Protein AF-A0A9Y1FPP6-F1 (afdb_monomer)

pLDDT: mean 95.79, std 4.13, range [59.78, 98.88]

Solvent-accessible surface area (backbone atoms only — not comparable to full-atom values): 14187 Å² total; per-residue (Å²): 132,61,72,39,60,67,56,43,50,54,52,48,64,71,66,73,58,90,48,69,40,60,49,52,50,52,53,48,27,72,73,66,75,47,53,72,64,61,53,49,54,51,46,49,49,52,52,53,45,37,50,49,25,46,56,46,26,76,70,54,88,60,63,54,91,51,69,92,66,46,71,58,42,76,62,78,71,66,80,88,59,92,58,55,74,69,57,49,49,32,41,35,46,8,24,26,27,24,44,25,45,54,43,71,44,75,71,51,60,32,76,29,70,70,10,32,15,15,36,52,24,44,50,53,49,46,34,63,74,68,68,52,53,70,68,53,50,48,38,21,48,50,44,17,49,52,48,48,52,30,46,53,70,73,26,64,51,40,31,59,64,26,9,31,25,25,15,30,20,43,14,13,16,18,35,7,25,12,51,21,45,67,72,68,42,51,75,67,33,23,44,25,4,28,27,43,20,39,65,78,32,53,78,35,59,16,32,21,34,67,65,38,62,49,45,58,34,25,64,45,16,35,54,18,33,54,40,12,55,50,19,21,53,36,15,72,71,67,52,68,53,93,61,56,45,62,58,47,50,51,47,44,37,52,46,14,67,66,52,54,68,37,37,26,40,65,28,63,57,48,70,12,51,33,75,68,26,46,51,53,31,24,72,68,71,78,102

Foldseek 3Di:
DAQALVSLVVVVVVVPDQASLVVLLVVCCVVVVDDSVVLLVVLVVQLVQLVVLLVCLVPPFADALQPVLGCPLVVLPDPPDPDDPLLSQLLSSLLSSLSCLLSVHRFDCLVHSLLRSQQSSLLVSLCVVVVHDVVLSSSLLSQLVVLLVNLVSQAALACLQQNCLSPLLSSLLSNLLSSLSSVVHDSQLNQQLSLQSSVVCALHFAAAQLLGSRPPSSVSSSVSNVSSVVSSVCSVVVNGDPDGSRVSSNSSRVSRNPDDSCRRSPLRNDPNNDPVSVVSNCSSVVD

Mean predicted aligned error: 3.25 Å

Radius of gyration: 18.69 Å; Cα contacts (8 Å, |Δi|>4): 499; chains: 1; bounding box: 48×41×54 Å

InterPro domains:
  IPR004642 Serine dehydratase, alpha subunit [TIGR00718] (13-286)
  IPR005130 Serine dehydratase-like, alpha subunit [PF03313] (21-272)
  IPR036148 MmgE/PrpD superfamily [SSF103378] (112-245)
  IPR051318 Iron-sulphur-dependent L-serine dehydratase [PTHR30182] (18-285)

Nearest PDB structures (foldseek):
  4rqo-assembly1_A  TM=9.009E-01  e=1.323E-11  Legionella pneumophila subsp. pneumophila str. Thunder Bay
  4rqo-assembly1_B  TM=9.020E-01  e=3.728E-11  Legionella pneumophila subsp. pneumophila str. Thunder Bay
  5j5k-assembly1_A  TM=2.012E-01  e=3.808E+00  Aspergillus fumigatus Af293

Sequence (287 aa):
MFESFIHFYDEFTKSKIDDVAEFIILEEIHTTEKTKKEILDRVDTIYNTMKKSLENALSEKTILPIEEAIGQSDKLTSEPFFLDKNMKEAVYWTMSIAEYNSGMGVIVACPTAGSSGVFPAVLFKAEEKLKKSKEDSLKALIVGGIVGAIIGNKATLSGSEGGCQAEVGVASAMSAAAITYLAGGSLNQIFEAISLCLINLMGLVCDPVAGLVISPCIKRNTIGVMNAFLASELALSGVSSIIPVDEVVAAMNNVGKKLAYELKETGLGGIANTPTAREIRKRIFEE

Structure (mmCIF, N/CA/C/O backbone):
data_AF-A0A9Y1FPP6-F1
#
_entry.id   AF-A0A9Y1FPP6-F1
#
loop_
_atom_site.group_PDB
_atom_site.id
_atom_site.type_symbol
_atom_site.label_atom_id
_atom_site.label_alt_id
_atom_site.label_comp_id
_atom_site.label_asym_id
_atom_site.label_entity_id
_atom_site.label_seq_id
_atom_site.pdbx_PDB_ins_code
_atom_site.Cartn_x
_atom_site.Cartn_y
_atom_site.Cartn_z
_atom_site.occupancy
_atom_site.B_iso_or_equiv
_atom_site.auth_seq_id
_atom_site.auth_comp_id
_atom_site.auth_asym_id
_atom_site.auth_atom_id
_atom_site.pdbx_PDB_model_num
ATOM 1 N N . MET A 1 1 ? -4.850 -15.205 15.552 1.00 77.50 1 MET A N 1
ATOM 2 C CA . MET A 1 1 ? -4.755 -14.478 14.263 1.00 77.50 1 MET A CA 1
ATOM 3 C C . MET A 1 1 ? -6.033 -14.717 13.473 1.00 77.50 1 MET A C 1
ATOM 5 O O . MET A 1 1 ? -6.473 -15.858 13.408 1.00 77.50 1 MET A O 1
ATOM 9 N N . PHE A 1 2 ? -6.636 -13.664 12.919 1.00 92.62 2 PHE A N 1
ATOM 10 C CA . PHE A 1 2 ? -7.914 -13.755 12.209 1.00 92.62 2 PHE A CA 1
ATOM 11 C C . PHE A 1 2 ? -7.783 -14.463 10.861 1.00 92.62 2 PHE A C 1
ATOM 13 O O . PHE A 1 2 ? -6.844 -14.225 10.099 1.00 92.62 2 PHE A O 1
ATOM 20 N N . GLU A 1 3 ? -8.751 -15.325 10.566 1.00 91.88 3 GLU A N 1
ATOM 21 C CA . GLU A 1 3 ? -8.768 -16.103 9.325 1.00 91.88 3 GLU A CA 1
ATOM 22 C C . GLU A 1 3 ? -9.374 -15.327 8.152 1.00 91.88 3 GLU A C 1
ATOM 24 O O . GLU A 1 3 ? -9.004 -15.571 7.012 1.00 91.88 3 GLU A O 1
ATOM 29 N N . SER A 1 4 ? -10.314 -14.421 8.403 1.00 96.75 4 SER A N 1
ATOM 30 C CA . SER A 1 4 ? -11.078 -13.692 7.385 1.00 96.75 4 SER A CA 1
ATOM 31 C C . SER A 1 4 ? -11.550 -12.349 7.935 1.00 96.75 4 SER A C 1
ATOM 33 O O . SER A 1 4 ? -11.512 -12.119 9.147 1.00 96.75 4 SER A O 1
ATOM 35 N N . PHE A 1 5 ? -12.022 -11.466 7.059 1.00 97.94 5 PHE A N 1
ATOM 36 C CA . PHE A 1 5 ? -12.595 -10.188 7.476 1.00 97.94 5 PHE A CA 1
ATOM 37 C C . PHE A 1 5 ? -13.935 -10.369 8.193 1.00 97.94 5 PHE A C 1
ATOM 39 O O . PHE A 1 5 ? -14.196 -9.665 9.163 1.00 97.94 5 PHE A O 1
ATOM 46 N N . ILE A 1 6 ? -14.750 -11.351 7.794 1.00 96.94 6 ILE A N 1
ATOM 47 C CA . ILE A 1 6 ? -15.974 -11.701 8.522 1.00 96.94 6 ILE A CA 1
ATOM 48 C C . ILE A 1 6 ? -15.671 -12.236 9.930 1.00 96.94 6 ILE A C 1
ATOM 50 O O . ILE A 1 6 ? -16.322 -11.833 10.887 1.00 96.94 6 ILE A O 1
ATOM 54 N N . HIS A 1 7 ? -14.621 -13.054 10.092 1.00 96.56 7 HIS A N 1
ATOM 55 C CA . HIS A 1 7 ? -14.178 -13.505 11.415 1.00 96.56 7 HIS A CA 1
ATOM 56 C C . HIS A 1 7 ? -13.710 -12.310 12.263 1.00 96.56 7 HIS A C 1
ATOM 58 O O . HIS A 1 7 ? -14.106 -12.188 13.419 1.00 96.56 7 HIS A O 1
ATOM 64 N N . PHE A 1 8 ? -12.941 -11.382 11.680 1.00 97.81 8 PHE A N 1
ATOM 65 C CA . PHE A 1 8 ? -12.560 -10.138 12.357 1.00 97.81 8 PHE A CA 1
ATOM 66 C C . PHE A 1 8 ? -13.785 -9.320 12.801 1.00 97.81 8 PHE A C 1
ATOM 68 O O . PHE A 1 8 ? -13.834 -8.853 13.935 1.00 97.81 8 PHE A O 1
ATOM 75 N N . TYR A 1 9 ? -14.779 -9.159 11.924 1.00 97.56 9 TYR A N 1
ATOM 76 C CA . TYR A 1 9 ? -15.999 -8.399 12.199 1.00 97.56 9 TYR A CA 1
ATOM 77 C C . TYR A 1 9 ? -16.805 -8.976 13.361 1.00 97.56 9 TYR A C 1
ATOM 79 O O . TYR A 1 9 ? -17.242 -8.232 14.244 1.00 97.56 9 TYR A O 1
ATOM 87 N N . ASP A 1 10 ? -16.990 -10.295 13.366 1.00 96.81 10 ASP A N 1
ATOM 88 C CA . ASP A 1 10 ? -17.759 -10.985 14.395 1.00 96.81 10 ASP A CA 1
ATOM 89 C C . ASP A 1 10 ? -17.096 -10.840 15.769 1.00 96.81 10 ASP A C 1
ATOM 91 O O . ASP A 1 10 ? -17.774 -10.526 16.749 1.00 96.81 10 ASP A O 1
ATOM 95 N N . GLU A 1 11 ? -15.775 -11.018 15.851 1.00 97.00 11 GLU A N 1
ATOM 96 C CA . GLU A 1 11 ? -15.035 -10.872 17.110 1.00 97.00 11 GLU A CA 1
ATOM 97 C C . GLU A 1 11 ? -14.973 -9.415 17.578 1.00 97.00 11 GLU A C 1
ATOM 99 O O . GLU A 1 11 ? -15.238 -9.138 18.751 1.00 97.00 11 GLU A O 1
ATOM 104 N N . PHE A 1 12 ? -14.748 -8.463 16.665 1.00 97.31 12 PHE A N 1
ATOM 105 C CA . PHE A 1 12 ? -14.807 -7.034 16.983 1.00 97.31 12 PHE A CA 1
ATOM 106 C C . PHE A 1 12 ? -16.172 -6.659 17.575 1.00 97.31 12 PHE A C 1
ATOM 108 O O . PHE A 1 12 ? -16.248 -6.059 18.648 1.00 97.31 12 PHE A O 1
ATOM 115 N N . THR A 1 13 ? -17.263 -7.096 16.940 1.00 95.56 13 THR A N 1
ATOM 116 C CA . THR A 1 13 ? -18.633 -6.798 17.384 1.00 95.56 13 THR A CA 1
ATOM 117 C C . THR A 1 13 ? -18.949 -7.431 18.743 1.00 95.56 13 THR A C 1
ATOM 119 O O . THR A 1 13 ? -19.603 -6.810 19.584 1.00 95.56 13 THR A O 1
ATOM 122 N N . LYS A 1 14 ? -18.462 -8.651 19.006 1.00 96.38 14 LYS A N 1
ATOM 123 C CA . LYS A 1 14 ? -18.621 -9.320 20.311 1.00 96.38 14 LYS A CA 1
ATOM 124 C C . LYS A 1 14 ? -17.825 -8.642 21.425 1.00 96.38 14 LYS A C 1
ATOM 126 O O . LYS A 1 14 ? -18.286 -8.644 22.568 1.00 96.38 14 LYS A O 1
ATOM 131 N N . SER A 1 15 ? -16.663 -8.069 21.106 1.00 95.38 15 SER A N 1
ATOM 132 C CA . SER A 1 15 ? -15.757 -7.452 22.083 1.00 95.38 15 SER A CA 1
ATOM 133 C C . SER A 1 15 ? -16.338 -6.209 22.770 1.00 95.38 15 SER A C 1
ATOM 135 O O . SER A 1 15 ? -15.960 -5.904 23.901 1.00 95.38 15 SER A O 1
ATOM 137 N N . LYS A 1 16 ? -17.282 -5.514 22.111 1.00 92.69 16 LYS A N 1
ATOM 138 C CA . LYS A 1 16 ? -17.849 -4.219 22.541 1.00 92.69 16 LYS A CA 1
ATOM 139 C C . LYS A 1 16 ? -16.805 -3.105 22.706 1.00 92.69 16 LYS A C 1
ATOM 141 O O . LYS A 1 16 ? -17.022 -2.173 23.478 1.00 92.69 16 LYS A O 1
ATOM 146 N N . ILE A 1 17 ? -15.673 -3.212 22.015 1.00 95.38 17 ILE A N 1
ATOM 147 C CA . ILE A 1 17 ? -14.674 -2.148 21.915 1.00 95.38 17 ILE A CA 1
ATOM 148 C C . ILE A 1 17 ? -15.059 -1.241 20.748 1.00 95.38 17 ILE A C 1
ATOM 150 O O . ILE A 1 17 ? -15.331 -1.726 19.654 1.00 95.38 17 ILE A O 1
ATOM 154 N N . ASP A 1 18 ? -15.058 0.072 20.972 1.00 94.25 18 ASP A N 1
ATOM 155 C CA . ASP A 1 18 ? -15.472 1.039 19.946 1.00 94.25 18 ASP A CA 1
ATOM 156 C C . ASP A 1 18 ? -14.359 1.345 18.924 1.00 94.25 18 ASP A C 1
ATOM 158 O O . ASP A 1 18 ? -14.633 1.656 17.765 1.00 94.25 18 ASP A O 1
ATOM 162 N N . ASP A 1 19 ? -13.093 1.263 19.342 1.00 97.50 19 ASP A N 1
ATOM 163 C CA . ASP A 1 19 ? -11.920 1.612 18.531 1.00 97.50 19 ASP A CA 1
ATOM 164 C C . ASP A 1 19 ? -11.285 0.352 17.916 1.00 97.50 19 ASP A C 1
ATOM 166 O O . ASP A 1 19 ? -10.824 -0.554 18.615 1.00 97.50 19 ASP A O 1
ATOM 170 N N . VAL A 1 20 ? -11.252 0.302 16.580 1.00 98.00 20 VAL A N 1
ATOM 171 C CA . VAL A 1 20 ? -10.727 -0.840 15.814 1.00 98.00 20 VAL A CA 1
ATOM 172 C C . VAL A 1 20 ? -9.250 -1.106 16.126 1.00 98.00 20 VAL A C 1
ATOM 174 O O . VAL A 1 20 ? -8.851 -2.265 16.228 1.00 98.00 20 VAL A O 1
ATOM 177 N N . ALA A 1 21 ? -8.429 -0.067 16.304 1.00 98.19 21 ALA A N 1
ATOM 178 C CA . ALA A 1 21 ? -7.010 -0.235 16.604 1.00 98.19 21 ALA A CA 1
ATOM 179 C C . ALA A 1 21 ? -6.790 -0.767 18.026 1.00 98.19 21 ALA A C 1
ATOM 181 O O . ALA A 1 21 ? -5.941 -1.632 18.224 1.00 98.19 21 ALA A O 1
ATOM 182 N N . GLU A 1 22 ? -7.568 -0.305 19.006 1.00 97.94 22 GLU A N 1
ATOM 183 C CA . GLU A 1 22 ? -7.524 -0.820 20.379 1.00 97.94 22 GLU A CA 1
ATOM 184 C C . GLU A 1 22 ? -7.934 -2.294 20.454 1.00 97.94 22 GLU A C 1
ATOM 186 O O . GLU A 1 22 ? -7.283 -3.069 21.156 1.00 97.94 22 GLU A O 1
ATOM 191 N N . PHE A 1 23 ? -8.940 -2.711 19.679 1.00 98.06 23 PHE A N 1
ATOM 192 C CA . PHE A 1 23 ? -9.281 -4.129 19.549 1.00 98.06 23 PHE A CA 1
ATOM 193 C C . PHE A 1 23 ? -8.114 -4.947 18.980 1.00 98.06 23 PHE A C 1
ATOM 195 O O . PHE A 1 23 ? -7.727 -5.951 19.573 1.00 98.06 23 PHE A O 1
ATOM 202 N N . ILE A 1 24 ? -7.487 -4.491 17.889 1.00 98.00 24 ILE A N 1
ATOM 203 C CA . ILE A 1 24 ? -6.331 -5.188 17.297 1.00 98.00 24 ILE A CA 1
ATOM 204 C C . ILE A 1 24 ? -5.168 -5.281 18.295 1.00 98.00 24 ILE A C 1
ATOM 206 O O . ILE A 1 24 ? -4.517 -6.319 18.384 1.00 98.00 24 ILE A O 1
ATOM 210 N N . ILE A 1 25 ? -4.904 -4.216 19.058 1.00 97.69 25 ILE A N 1
ATOM 211 C CA . ILE A 1 25 ? -3.858 -4.208 20.090 1.00 97.69 25 ILE A CA 1
ATOM 212 C C . ILE A 1 25 ? -4.147 -5.262 21.160 1.00 97.69 25 ILE A C 1
ATOM 214 O O . ILE A 1 25 ? -3.235 -5.988 21.547 1.00 97.69 25 ILE A O 1
ATOM 218 N N . LEU A 1 26 ? -5.389 -5.360 21.639 1.00 96.88 26 LEU A N 1
ATOM 219 C CA . LEU A 1 26 ? -5.769 -6.364 22.634 1.00 96.88 26 LEU A CA 1
ATOM 220 C C . LEU A 1 26 ? -5.571 -7.789 22.104 1.00 96.88 26 LEU A C 1
ATOM 222 O O . LEU A 1 26 ? -5.006 -8.633 22.796 1.00 96.88 26 LEU A O 1
ATOM 226 N N . GLU A 1 27 ? -5.935 -8.037 20.854 1.00 95.94 27 GLU A N 1
ATOM 227 C CA . GLU A 1 27 ? -5.756 -9.337 20.202 1.00 95.94 27 GLU A CA 1
ATOM 228 C C . GLU A 1 27 ? -4.280 -9.698 19.984 1.00 95.94 27 GLU A C 1
ATOM 230 O O . GLU A 1 27 ? -3.874 -10.848 20.182 1.00 95.94 27 GLU A O 1
ATOM 235 N N . GLU A 1 28 ? -3.444 -8.715 19.640 1.00 95.62 28 GLU A N 1
ATOM 236 C CA . GLU A 1 28 ? -1.992 -8.889 19.544 1.00 95.62 28 GLU A CA 1
ATOM 237 C C . GLU A 1 28 ? -1.380 -9.187 20.925 1.00 95.62 28 GLU A C 1
ATOM 239 O O . GLU A 1 28 ? -0.513 -10.059 21.025 1.00 95.62 28 GLU A O 1
ATOM 244 N N . ILE A 1 29 ? -1.854 -8.546 22.005 1.00 96.62 29 ILE A N 1
ATOM 245 C CA . ILE A 1 29 ? -1.444 -8.862 23.389 1.00 96.62 29 ILE A CA 1
ATOM 246 C C . ILE A 1 29 ? -1.784 -10.318 23.721 1.00 96.62 29 ILE A C 1
ATOM 248 O O . ILE A 1 29 ? -0.921 -11.057 24.192 1.00 96.62 29 ILE A O 1
ATOM 252 N N . HIS A 1 30 ? -3.016 -10.752 23.442 1.00 93.81 30 HIS A N 1
ATOM 253 C CA . HIS A 1 30 ? -3.454 -12.124 23.708 1.00 93.81 30 HIS A CA 1
ATOM 254 C C . HIS A 1 30 ? -2.686 -13.164 22.885 1.00 93.81 30 HIS A C 1
ATOM 256 O O . HIS A 1 30 ? -2.377 -14.239 23.391 1.00 93.81 30 HIS A O 1
ATOM 262 N N . THR A 1 31 ? -2.361 -12.849 21.630 1.00 92.56 31 THR A N 1
ATOM 263 C CA . THR A 1 31 ? -1.688 -13.785 20.719 1.00 92.56 31 THR A CA 1
ATOM 264 C C . THR A 1 31 ? -0.183 -13.876 20.975 1.00 92.56 31 THR A C 1
ATOM 266 O O . THR A 1 31 ? 0.406 -14.938 20.790 1.00 92.56 31 THR A O 1
ATOM 269 N N . THR A 1 32 ? 0.462 -12.767 21.349 1.00 93.75 32 THR A N 1
ATOM 270 C CA . THR A 1 32 ? 1.931 -12.685 21.440 1.00 93.75 32 THR A CA 1
ATOM 271 C C . THR A 1 32 ? 2.475 -12.653 22.863 1.00 93.75 32 THR A C 1
ATOM 273 O O . THR A 1 32 ? 3.692 -12.703 23.029 1.00 93.75 32 THR A O 1
ATOM 276 N N . GLU A 1 33 ? 1.602 -12.531 23.868 1.00 94.44 33 GLU A N 1
ATOM 277 C CA . GLU A 1 33 ? 1.948 -12.341 25.286 1.00 94.44 33 GLU A CA 1
ATOM 278 C C . GLU A 1 33 ? 2.812 -11.090 25.559 1.00 94.44 33 GLU A C 1
ATOM 280 O O . GLU A 1 33 ? 3.392 -10.940 26.636 1.00 94.44 33 GLU A O 1
ATOM 285 N N . LYS A 1 34 ? 2.891 -10.159 24.598 1.00 96.56 34 LYS A N 1
ATOM 286 C CA . LYS A 1 34 ? 3.593 -8.878 24.743 1.00 96.56 34 LYS A CA 1
ATOM 287 C C . LYS A 1 34 ? 2.710 -7.833 25.400 1.00 96.56 34 LYS A C 1
ATOM 289 O O . LYS A 1 34 ? 1.489 -7.840 25.270 1.00 96.56 34 LYS A O 1
ATOM 294 N N . THR A 1 35 ? 3.335 -6.865 26.056 1.00 97.69 35 THR A N 1
ATOM 295 C CA . THR A 1 35 ? 2.632 -5.704 26.603 1.00 97.69 35 THR A CA 1
ATOM 296 C C . THR A 1 35 ? 2.208 -4.730 25.498 1.00 97.69 35 THR A C 1
ATOM 298 O O . THR A 1 35 ? 2.860 -4.614 24.457 1.00 97.69 35 THR A O 1
ATOM 301 N N . LYS A 1 36 ? 1.159 -3.930 25.760 1.00 96.81 36 LYS A N 1
ATOM 302 C CA . LYS A 1 36 ? 0.739 -2.827 24.869 1.00 96.81 36 LYS A CA 1
ATOM 303 C C . LYS A 1 36 ? 1.910 -1.911 24.503 1.00 96.81 36 LYS A C 1
ATOM 305 O O . LYS A 1 36 ? 2.027 -1.489 23.357 1.00 96.81 36 LYS A O 1
ATOM 310 N N . LYS A 1 37 ? 2.786 -1.624 25.470 1.00 97.12 37 LYS A N 1
ATOM 311 C CA . LYS A 1 37 ? 3.963 -0.779 25.264 1.00 97.12 37 LYS A CA 1
ATOM 312 C C . LYS A 1 37 ? 4.927 -1.392 24.249 1.00 97.12 37 LYS A C 1
ATOM 314 O O . LYS A 1 37 ? 5.306 -0.710 23.313 1.00 97.12 37 LYS A O 1
ATOM 319 N N . GLU A 1 38 ? 5.273 -2.670 24.386 1.00 97.81 38 GLU A N 1
ATOM 320 C CA . GLU A 1 38 ? 6.191 -3.340 23.452 1.00 97.81 38 GLU A CA 1
ATOM 321 C C . GLU A 1 38 ? 5.635 -3.405 22.023 1.00 97.81 38 GLU A C 1
ATOM 323 O O . GLU A 1 38 ? 6.386 -3.275 21.054 1.00 97.81 38 GLU A O 1
ATOM 328 N N . ILE A 1 39 ? 4.318 -3.585 21.880 1.00 97.56 39 ILE A N 1
ATOM 329 C CA . ILE A 1 39 ? 3.641 -3.541 20.578 1.00 97.56 39 ILE A CA 1
ATOM 330 C C . ILE A 1 39 ? 3.751 -2.136 19.979 1.00 97.56 39 ILE A C 1
ATOM 332 O O . ILE A 1 39 ? 4.188 -1.993 18.837 1.00 97.56 39 ILE A O 1
ATOM 336 N N . LEU A 1 40 ? 3.415 -1.097 20.748 1.00 97.94 40 LEU A N 1
ATOM 337 C CA . LEU A 1 40 ? 3.494 0.288 20.283 1.00 97.94 40 LEU A CA 1
ATOM 338 C C . LEU A 1 40 ? 4.932 0.723 19.982 1.00 97.94 40 LEU A C 1
ATOM 340 O O . LEU A 1 40 ? 5.142 1.365 18.962 1.00 97.94 40 LEU A O 1
ATOM 344 N N . ASP A 1 41 ? 5.922 0.318 20.779 1.00 98.19 41 ASP A N 1
ATOM 345 C CA . ASP A 1 41 ? 7.344 0.610 20.541 1.00 98.19 41 ASP A CA 1
ATOM 346 C C . ASP A 1 41 ? 7.828 -0.022 19.216 1.00 98.19 41 ASP A C 1
ATOM 348 O O . ASP A 1 41 ? 8.593 0.580 18.451 1.00 98.19 41 ASP A O 1
ATOM 352 N N . ARG A 1 42 ? 7.339 -1.227 18.882 1.00 97.81 42 ARG A N 1
ATOM 353 C CA . ARG A 1 42 ? 7.612 -1.870 17.586 1.00 97.81 42 ARG A CA 1
ATOM 354 C C . ARG A 1 42 ? 6.968 -1.105 16.428 1.00 97.81 42 ARG A C 1
ATOM 356 O O . ARG A 1 42 ? 7.619 -0.904 15.403 1.00 97.81 42 ARG A O 1
ATOM 363 N N . VAL A 1 43 ? 5.709 -0.689 16.569 1.00 98.06 43 VAL A N 1
ATOM 364 C CA . VAL A 1 43 ? 5.007 0.097 15.539 1.00 98.06 43 VAL A CA 1
ATOM 365 C C . VAL A 1 43 ? 5.647 1.481 15.383 1.00 98.06 43 VAL A C 1
ATOM 367 O O . VAL A 1 43 ? 5.806 1.954 14.261 1.00 98.06 43 VAL A O 1
ATOM 370 N N . ASP A 1 44 ? 6.106 2.092 16.476 1.00 98.56 44 ASP A N 1
ATOM 371 C CA . ASP A 1 44 ? 6.849 3.354 16.472 1.00 98.56 44 ASP A CA 1
ATOM 372 C C . ASP A 1 44 ? 8.167 3.223 15.705 1.00 98.56 44 ASP A C 1
ATOM 374 O O . ASP A 1 44 ? 8.500 4.074 14.880 1.00 98.56 44 ASP A O 1
ATOM 378 N N . THR A 1 45 ? 8.880 2.110 15.899 1.00 98.56 45 THR A N 1
ATOM 379 C CA . THR A 1 45 ? 10.083 1.793 15.122 1.00 98.56 45 THR A CA 1
ATOM 380 C C . THR A 1 45 ? 9.765 1.732 13.628 1.00 98.56 45 THR A C 1
ATOM 382 O O . THR A 1 45 ? 10.448 2.382 12.840 1.00 98.56 45 THR A O 1
ATOM 385 N N . ILE A 1 46 ? 8.695 1.028 13.237 1.00 98.50 46 ILE A N 1
ATOM 386 C CA . ILE A 1 46 ? 8.243 0.942 11.838 1.00 98.50 46 ILE A CA 1
ATOM 387 C C . ILE A 1 46 ? 7.916 2.330 11.274 1.00 98.50 46 ILE A C 1
ATOM 389 O O . ILE A 1 46 ? 8.406 2.681 10.200 1.00 98.50 46 ILE A O 1
ATOM 393 N N . TYR A 1 47 ? 7.137 3.132 12.005 1.00 98.69 47 TYR A N 1
ATOM 394 C CA . TYR A 1 47 ? 6.783 4.499 11.622 1.00 98.69 47 TYR A CA 1
ATOM 395 C C . TYR A 1 47 ? 8.035 5.355 11.396 1.00 98.69 47 TYR A C 1
ATOM 397 O O . TYR A 1 47 ? 8.170 6.011 10.364 1.00 98.69 47 TYR A O 1
ATOM 405 N N . ASN A 1 48 ? 8.981 5.333 12.340 1.00 98.56 48 ASN A N 1
ATOM 406 C CA . ASN A 1 48 ? 10.200 6.135 12.251 1.00 98.56 48 ASN A CA 1
ATOM 407 C C . ASN A 1 48 ? 11.099 5.659 11.104 1.00 98.56 48 ASN A C 1
ATOM 409 O O . ASN A 1 48 ? 11.704 6.488 10.429 1.00 98.56 48 ASN A O 1
ATOM 413 N N . THR A 1 49 ? 11.179 4.348 10.850 1.00 98.62 49 THR A N 1
ATOM 414 C CA . THR A 1 49 ? 11.904 3.820 9.688 1.00 98.62 49 THR A CA 1
ATOM 415 C C . THR A 1 49 ? 11.255 4.286 8.391 1.00 98.62 49 THR A C 1
ATOM 417 O O . THR A 1 49 ? 11.963 4.823 7.551 1.00 98.62 49 THR A O 1
ATOM 420 N N . MET A 1 50 ? 9.928 4.185 8.249 1.00 98.56 50 MET A N 1
ATOM 421 C CA . MET A 1 50 ? 9.200 4.709 7.085 1.00 98.56 50 MET A CA 1
ATOM 422 C C . MET A 1 50 ? 9.456 6.205 6.863 1.00 98.56 50 MET A C 1
ATOM 424 O O . MET A 1 50 ? 9.694 6.635 5.734 1.00 98.56 50 MET A O 1
ATOM 428 N N . LYS A 1 51 ? 9.433 6.998 7.940 1.00 98.44 51 LYS A N 1
ATOM 429 C CA . LYS A 1 51 ? 9.676 8.442 7.881 1.00 98.44 51 LYS A CA 1
ATOM 430 C C . LYS A 1 51 ? 11.106 8.754 7.451 1.00 98.44 51 LYS A C 1
ATOM 432 O O . LYS A 1 51 ? 11.308 9.553 6.543 1.00 98.44 51 LYS A O 1
ATOM 437 N N . LYS A 1 52 ? 12.083 8.046 8.020 1.00 98.44 52 LYS A N 1
ATOM 438 C CA . LYS A 1 52 ? 13.491 8.160 7.631 1.00 98.44 52 LYS A CA 1
ATOM 439 C C . LYS A 1 52 ? 13.725 7.738 6.179 1.00 98.44 52 LYS A C 1
ATOM 441 O O . LYS A 1 52 ? 14.489 8.392 5.482 1.00 98.44 52 LYS A O 1
ATOM 446 N N . SER A 1 53 ? 13.060 6.685 5.698 1.00 98.00 53 SER A N 1
ATOM 447 C CA . SER A 1 53 ? 13.127 6.282 4.288 1.00 98.00 53 SER A CA 1
ATOM 448 C C . SER A 1 53 ? 12.633 7.393 3.362 1.00 98.00 53 SER A C 1
ATOM 450 O O . SER A 1 53 ? 13.263 7.633 2.340 1.00 98.00 53 SER A O 1
ATOM 452 N N . LEU A 1 54 ? 11.551 8.095 3.721 1.00 98.19 54 LEU A N 1
ATOM 453 C CA . LEU A 1 54 ? 11.074 9.258 2.968 1.00 98.19 54 LEU A CA 1
ATOM 454 C C . LEU A 1 54 ? 12.082 10.417 3.013 1.00 98.19 54 LEU A C 1
ATOM 456 O O . LEU A 1 54 ? 12.420 10.964 1.971 1.00 98.19 54 LEU A O 1
ATOM 460 N N . GLU A 1 55 ? 12.597 10.774 4.189 1.00 98.12 55 GLU A N 1
ATOM 461 C CA . GLU A 1 55 ? 13.594 11.848 4.342 1.00 98.12 55 GLU A CA 1
ATOM 462 C C . GLU A 1 55 ? 14.866 11.578 3.521 1.00 98.12 55 GLU A C 1
ATOM 464 O O . GLU A 1 55 ? 15.351 12.455 2.799 1.00 98.12 55 GLU A O 1
ATOM 469 N N . ASN A 1 56 ? 15.373 10.346 3.574 1.00 97.69 56 ASN A N 1
ATOM 470 C CA . ASN A 1 56 ? 16.517 9.909 2.781 1.00 97.69 56 ASN A CA 1
ATOM 471 C C . ASN A 1 56 ? 16.190 9.924 1.284 1.00 97.69 56 ASN A C 1
ATOM 473 O O . ASN A 1 56 ? 16.955 10.471 0.498 1.00 97.69 56 ASN A O 1
ATOM 477 N N . ALA A 1 57 ? 15.028 9.405 0.882 1.00 96.75 57 ALA A N 1
ATOM 478 C CA . ALA A 1 57 ? 14.597 9.400 -0.513 1.00 96.75 57 ALA A CA 1
ATOM 479 C C . ALA A 1 57 ? 14.480 10.807 -1.127 1.00 96.75 57 ALA A C 1
ATOM 481 O O . ALA A 1 57 ? 14.644 10.964 -2.333 1.00 96.75 57 ALA A O 1
ATOM 482 N N . LEU A 1 58 ? 14.192 11.824 -0.310 1.00 95.69 58 LEU A N 1
ATOM 483 C CA . LEU A 1 58 ? 14.089 13.220 -0.739 1.00 95.69 58 LEU A CA 1
ATOM 484 C C . LEU A 1 58 ? 15.429 13.973 -0.745 1.00 95.69 58 LEU A C 1
ATOM 486 O O . LEU A 1 58 ? 15.505 15.062 -1.311 1.00 95.69 58 LEU A O 1
ATOM 490 N N . SER A 1 59 ? 16.465 13.445 -0.089 1.00 93.88 59 SER A N 1
ATOM 491 C CA . SER A 1 59 ? 17.751 14.136 0.098 1.00 93.88 59 SER A CA 1
ATOM 492 C C . SER A 1 59 ? 18.933 13.438 -0.573 1.00 93.88 59 SER A C 1
ATOM 494 O O . SER A 1 59 ? 19.904 14.097 -0.953 1.00 93.88 59 SER A O 1
ATOM 496 N N . GLU A 1 60 ? 18.867 12.120 -0.744 1.00 90.75 60 GLU A N 1
ATOM 497 C CA . GLU A 1 60 ? 19.931 11.306 -1.313 1.00 90.75 60 GLU A CA 1
ATOM 498 C C . GLU A 1 60 ? 19.752 11.122 -2.823 1.00 90.75 60 GLU A C 1
ATOM 500 O O . GLU A 1 60 ? 18.654 10.914 -3.342 1.00 90.75 60 GLU A O 1
ATOM 505 N N . LYS A 1 61 ? 20.868 11.138 -3.557 1.00 85.69 61 LYS A N 1
ATOM 506 C CA . LYS A 1 61 ? 20.861 10.821 -4.984 1.00 85.69 61 LYS A CA 1
ATOM 507 C C . LYS A 1 61 ? 20.869 9.307 -5.176 1.00 85.69 61 LYS A C 1
ATOM 509 O O . LYS A 1 61 ? 21.844 8.640 -4.839 1.00 85.69 61 LYS A O 1
ATOM 514 N N . THR A 1 62 ? 19.818 8.788 -5.798 1.00 90.06 62 THR A N 1
ATOM 515 C CA . THR A 1 62 ? 19.702 7.364 -6.133 1.00 90.06 62 THR A CA 1
ATOM 516 C C . THR A 1 62 ? 20.496 7.033 -7.402 1.00 90.06 62 THR A C 1
ATOM 518 O O . THR A 1 62 ? 20.418 7.751 -8.402 1.00 90.06 62 THR A O 1
ATOM 521 N N . ILE A 1 63 ? 21.242 5.926 -7.378 1.00 90.00 63 ILE A N 1
ATOM 522 C CA . ILE A 1 63 ? 21.897 5.336 -8.554 1.00 90.00 63 ILE A CA 1
ATOM 523 C C . ILE A 1 63 ? 21.117 4.081 -8.942 1.00 90.00 63 ILE A C 1
ATOM 525 O O . ILE A 1 63 ? 20.854 3.239 -8.088 1.00 90.00 63 ILE A O 1
ATOM 529 N N . LEU A 1 64 ? 20.760 3.954 -10.221 1.00 92.69 64 LEU A N 1
ATOM 530 C CA . LEU A 1 64 ? 20.015 2.811 -10.748 1.00 92.69 64 LEU A CA 1
ATOM 531 C C . LEU A 1 64 ? 20.747 2.193 -11.945 1.00 92.69 64 LEU A C 1
ATOM 533 O O . LEU A 1 64 ? 21.357 2.929 -12.718 1.00 92.69 64 LEU A O 1
ATOM 537 N N . PRO A 1 65 ? 20.629 0.871 -12.157 1.00 92.19 65 PRO A N 1
ATOM 538 C CA . PRO A 1 65 ? 21.192 0.193 -13.329 1.00 92.19 65 PRO A CA 1
ATOM 539 C C . PRO A 1 65 ? 20.470 0.539 -14.645 1.00 92.19 65 PRO A C 1
ATOM 541 O O . PRO A 1 65 ? 20.998 0.282 -15.720 1.00 92.19 65 PRO A O 1
ATOM 544 N N . ILE A 1 66 ? 19.263 1.116 -14.579 1.00 92.62 66 ILE A N 1
ATOM 545 C CA . ILE A 1 66 ? 18.530 1.648 -15.737 1.00 92.62 66 ILE A CA 1
ATOM 546 C C . ILE A 1 66 ? 18.618 3.174 -15.672 1.00 92.62 66 ILE A C 1
ATOM 548 O O . ILE A 1 66 ? 17.878 3.799 -14.910 1.00 92.62 66 ILE A O 1
ATOM 552 N N . GLU A 1 67 ? 19.512 3.776 -16.460 1.00 89.62 67 GLU A N 1
ATOM 553 C CA . GLU A 1 67 ? 19.751 5.228 -16.457 1.00 89.62 67 GLU A CA 1
ATOM 554 C C . GLU A 1 67 ? 18.473 6.029 -16.740 1.00 89.62 67 GLU A C 1
ATOM 556 O O . GLU A 1 67 ? 18.209 7.048 -16.102 1.00 89.62 67 GLU A O 1
ATOM 561 N N . GLU A 1 68 ? 17.617 5.527 -17.637 1.00 91.56 68 GLU A N 1
ATOM 562 C CA . GLU A 1 68 ? 16.352 6.164 -18.003 1.00 91.56 68 GLU A CA 1
ATOM 563 C C . GLU A 1 68 ? 15.357 6.232 -16.833 1.00 91.56 68 GLU A C 1
ATOM 565 O O . GLU A 1 68 ? 14.388 6.993 -16.893 1.00 91.56 68 GLU A O 1
ATOM 570 N N . ALA A 1 69 ? 15.573 5.448 -15.773 1.00 91.44 69 ALA A N 1
ATOM 571 C CA . ALA A 1 69 ? 14.742 5.420 -14.578 1.00 91.44 69 ALA A CA 1
ATOM 572 C C . ALA A 1 69 ? 15.252 6.320 -13.442 1.00 91.44 69 ALA A C 1
ATOM 574 O O . ALA A 1 69 ? 14.549 6.455 -12.446 1.00 91.44 69 ALA A O 1
ATOM 575 N N . ILE A 1 70 ? 16.421 6.952 -13.574 1.00 90.69 70 ILE A N 1
ATOM 576 C CA . ILE A 1 70 ? 16.959 7.865 -12.555 1.00 90.69 70 ILE A CA 1
ATOM 577 C C . ILE A 1 70 ? 16.176 9.190 -12.579 1.00 90.69 70 ILE A C 1
ATOM 579 O O . ILE A 1 70 ? 15.826 9.691 -13.656 1.00 90.69 70 ILE A O 1
ATOM 583 N N . GLY A 1 71 ? 15.888 9.747 -11.396 1.00 90.12 71 GLY A N 1
ATOM 584 C CA . GLY A 1 71 ? 15.296 11.081 -11.219 1.00 90.12 71 GLY A CA 1
ATOM 585 C C . GLY A 1 71 ? 13.957 11.267 -11.935 1.00 90.12 71 GLY A C 1
ATOM 586 O O . GLY A 1 71 ? 13.708 12.317 -12.524 1.00 90.12 71 GLY A O 1
ATOM 587 N N . GLN A 1 72 ? 13.111 10.231 -11.990 1.00 92.62 72 GLN A N 1
ATOM 588 C CA . GLN A 1 72 ? 11.780 10.369 -12.588 1.00 92.62 72 GLN A CA 1
ATOM 589 C C . GLN A 1 72 ? 10.833 11.109 -11.646 1.00 92.62 72 GLN A C 1
ATOM 591 O O . GLN A 1 72 ? 9.955 11.820 -12.131 1.00 92.62 72 GLN A O 1
ATOM 596 N N . SER A 1 73 ? 11.018 10.966 -10.332 1.00 92.44 73 SER A N 1
ATOM 597 C CA . SER A 1 73 ? 10.300 11.732 -9.306 1.00 92.44 73 SER A CA 1
ATOM 598 C C . SER A 1 73 ? 10.459 13.249 -9.514 1.00 92.44 73 SER A C 1
ATOM 600 O O . SER A 1 73 ? 9.460 13.970 -9.554 1.00 92.44 73 SER A O 1
ATOM 602 N N . ASP A 1 74 ? 11.678 13.717 -9.802 1.00 91.19 74 ASP A N 1
ATOM 603 C CA . ASP A 1 74 ? 12.010 15.131 -10.065 1.00 91.19 74 ASP A CA 1
ATOM 604 C C . ASP A 1 74 ? 11.328 15.721 -11.312 1.00 91.19 74 ASP A C 1
ATOM 606 O O . ASP A 1 74 ? 11.240 16.940 -11.477 1.00 91.19 74 ASP A O 1
ATOM 610 N N . LYS A 1 75 ? 10.821 14.873 -12.217 1.00 90.62 75 LYS A N 1
ATOM 611 C CA . LYS A 1 75 ? 10.126 15.315 -13.437 1.00 90.62 75 LYS A CA 1
ATOM 612 C C . LYS A 1 75 ? 8.673 15.721 -13.192 1.00 90.62 75 LYS A C 1
ATOM 614 O O . LYS A 1 75 ? 8.027 16.207 -14.120 1.00 90.62 75 LYS A O 1
ATOM 619 N N . LEU A 1 76 ? 8.141 15.566 -11.977 1.00 88.12 76 LEU A N 1
ATOM 620 C CA . LEU A 1 76 ? 6.774 15.960 -11.602 1.00 88.12 76 LEU A CA 1
ATOM 621 C C . LEU A 1 76 ? 6.609 17.488 -11.448 1.00 88.12 76 LEU A C 1
ATOM 623 O O . LEU A 1 76 ? 6.064 17.991 -10.465 1.00 88.12 76 LEU A O 1
ATOM 627 N N . THR A 1 77 ? 7.060 18.247 -12.446 1.00 82.38 77 THR A N 1
ATOM 628 C CA . THR A 1 77 ? 7.090 19.719 -12.464 1.00 82.38 77 THR A CA 1
ATOM 629 C C . THR A 1 77 ? 6.158 20.336 -13.509 1.00 82.38 77 THR A C 1
ATOM 631 O O . THR A 1 77 ? 6.035 21.556 -13.562 1.00 82.38 77 THR A O 1
ATOM 634 N N . SER A 1 78 ? 5.477 19.521 -14.322 1.00 79.44 78 SER A N 1
ATOM 635 C CA . SER A 1 78 ? 4.596 19.991 -15.399 1.00 79.44 78 SER A CA 1
ATOM 636 C C . SER A 1 78 ? 3.414 20.823 -14.891 1.00 79.44 78 SER A C 1
ATOM 638 O O . SER A 1 78 ? 2.771 20.443 -13.910 1.00 79.44 78 SER A O 1
ATOM 640 N N . GLU A 1 79 ? 3.069 21.876 -15.637 1.00 81.81 79 GLU A N 1
ATOM 641 C CA . GLU A 1 79 ? 1.869 22.695 -15.440 1.00 81.81 79 GLU A CA 1
ATOM 642 C C . GLU A 1 79 ? 1.044 22.769 -16.752 1.00 81.81 79 GLU A C 1
ATOM 644 O O . GLU A 1 79 ? 1.642 22.924 -17.822 1.00 81.81 79 GLU A O 1
ATOM 649 N N . PRO A 1 80 ? -0.304 22.667 -16.705 1.00 83.00 80 PRO A N 1
ATOM 650 C CA . PRO A 1 80 ? -1.107 22.453 -15.503 1.00 83.00 80 PRO A CA 1
ATOM 651 C C . PRO A 1 80 ? -0.993 21.010 -14.998 1.00 83.00 80 PRO A C 1
ATOM 653 O O . PRO A 1 80 ? -0.990 20.058 -15.780 1.00 83.00 80 PRO A O 1
ATOM 656 N N . PHE A 1 81 ? -0.924 20.841 -13.680 1.00 83.75 81 PHE A N 1
ATOM 657 C CA . PHE A 1 81 ? -1.044 19.520 -13.070 1.00 83.75 81 PHE A CA 1
ATOM 658 C C . PHE A 1 81 ? -2.524 19.156 -12.886 1.00 83.75 81 PHE A C 1
ATOM 660 O O . PHE A 1 81 ? -3.291 19.933 -12.323 1.00 83.75 81 PHE A O 1
ATOM 667 N N . PHE A 1 82 ? -2.940 17.979 -13.365 1.00 89.56 82 PHE A N 1
ATOM 668 C CA . PHE A 1 82 ? -4.344 17.547 -13.281 1.00 89.56 82 PHE A CA 1
ATOM 669 C C . PHE A 1 82 ? -4.782 17.133 -11.869 1.00 89.56 82 PHE A C 1
ATOM 671 O O . PHE A 1 82 ? -5.978 17.121 -11.589 1.00 89.56 82 PHE A O 1
ATOM 678 N N . LEU A 1 83 ? -3.841 16.774 -10.989 1.00 90.69 83 LEU A N 1
ATOM 679 C CA . LEU A 1 83 ? -4.142 16.459 -9.591 1.00 90.69 83 LEU A CA 1
ATOM 680 C C . LEU A 1 83 ? -4.004 17.711 -8.720 1.00 90.69 83 LEU A C 1
ATOM 682 O O . LEU A 1 83 ? -3.258 18.634 -9.050 1.00 90.69 83 LEU A O 1
ATOM 686 N N . ASP A 1 84 ? -4.668 17.719 -7.566 1.00 90.69 84 ASP A N 1
ATOM 687 C CA . ASP A 1 84 ? -4.428 18.766 -6.576 1.00 90.69 84 ASP A CA 1
ATOM 688 C C . ASP A 1 84 ? -3.001 18.695 -5.994 1.00 90.69 84 ASP A C 1
ATOM 690 O O . ASP A 1 84 ? -2.262 17.717 -6.165 1.00 90.69 84 ASP A O 1
ATOM 694 N N . LYS A 1 85 ? -2.611 19.750 -5.269 1.00 90.44 85 LYS A N 1
ATOM 695 C CA . LYS A 1 85 ? -1.281 19.870 -4.661 1.00 90.44 85 LYS A CA 1
ATOM 696 C C . LYS A 1 85 ? -0.937 18.710 -3.713 1.00 90.44 85 LYS A C 1
ATOM 698 O O . LYS A 1 85 ? 0.202 18.254 -3.722 1.00 90.44 85 LYS A O 1
ATOM 703 N N . ASN A 1 86 ? -1.886 18.234 -2.907 1.00 92.06 86 ASN A N 1
ATOM 704 C CA . ASN A 1 86 ? -1.641 17.164 -1.935 1.00 92.06 86 ASN A CA 1
ATOM 705 C C . ASN A 1 86 ? -1.389 15.831 -2.640 1.00 92.06 86 ASN A C 1
ATOM 707 O O . ASN A 1 86 ? -0.488 15.087 -2.259 1.00 92.06 86 ASN A O 1
ATOM 711 N N . MET A 1 87 ? -2.172 15.536 -3.679 1.00 95.00 87 MET A N 1
ATOM 712 C CA . MET A 1 87 ? -2.019 14.314 -4.467 1.00 95.00 87 MET A CA 1
ATOM 713 C C . MET A 1 87 ? -0.744 14.350 -5.311 1.00 95.00 87 MET A C 1
ATOM 715 O O . MET A 1 87 ? -0.038 13.347 -5.381 1.00 95.00 87 MET A O 1
ATOM 719 N N . LYS A 1 88 ? -0.383 15.514 -5.873 1.00 94.44 88 LYS A N 1
ATOM 720 C CA . LYS A 1 88 ? 0.924 15.726 -6.523 1.00 94.44 88 LYS A CA 1
ATOM 721 C C . LYS A 1 88 ? 2.075 15.369 -5.587 1.00 94.44 88 LYS A C 1
ATOM 723 O O . LYS A 1 88 ? 2.984 14.645 -5.977 1.00 94.44 88 LYS A O 1
ATOM 728 N N . GLU A 1 89 ? 2.014 15.846 -4.349 1.00 95.25 89 GLU A N 1
ATOM 729 C CA . GLU A 1 89 ? 3.052 15.604 -3.351 1.00 95.25 89 GLU A CA 1
ATOM 730 C C . GLU A 1 89 ? 3.099 14.140 -2.888 1.00 95.25 89 GLU A C 1
ATOM 732 O O . GLU A 1 89 ? 4.183 13.579 -2.779 1.00 95.25 89 GLU A O 1
ATOM 737 N N . ALA A 1 90 ? 1.951 13.476 -2.712 1.00 97.56 90 ALA A N 1
ATOM 738 C CA . ALA A 1 90 ? 1.915 12.040 -2.415 1.00 97.56 90 ALA A CA 1
ATOM 739 C C . ALA A 1 90 ? 2.528 11.192 -3.545 1.00 97.56 90 ALA A C 1
ATOM 741 O O . ALA A 1 90 ? 3.269 10.243 -3.284 1.00 97.56 90 ALA A O 1
ATOM 742 N N . VAL A 1 91 ? 2.243 11.549 -4.804 1.00 97.12 91 VAL A N 1
ATOM 743 C CA . VAL A 1 91 ? 2.829 10.903 -5.988 1.00 97.12 91 VAL A CA 1
ATOM 744 C C . VAL A 1 91 ? 4.337 11.156 -6.064 1.00 97.12 91 VAL A C 1
ATOM 746 O O . VAL A 1 91 ? 5.092 10.241 -6.385 1.00 97.12 91 VAL A O 1
ATOM 749 N N . TYR A 1 92 ? 4.792 12.360 -5.723 1.00 96.62 92 TYR A N 1
ATOM 750 C CA . TYR A 1 92 ? 6.218 12.655 -5.621 1.00 96.62 92 TYR A CA 1
ATOM 751 C C . TYR A 1 92 ? 6.892 11.788 -4.550 1.00 96.62 92 TYR A C 1
ATOM 753 O O . TYR A 1 92 ? 7.818 11.046 -4.866 1.00 96.62 92 TYR A O 1
ATOM 761 N N . TRP A 1 93 ? 6.360 11.768 -3.326 1.00 97.88 93 TRP A N 1
ATOM 762 C CA . TRP A 1 93 ? 6.911 10.981 -2.219 1.00 97.88 93 TRP A CA 1
ATOM 763 C C . TRP A 1 93 ? 6.991 9.487 -2.519 1.00 97.88 93 TRP A C 1
ATOM 765 O O . TRP A 1 93 ? 8.017 8.861 -2.263 1.00 97.88 93 TRP A O 1
ATOM 775 N N . THR A 1 94 ? 5.936 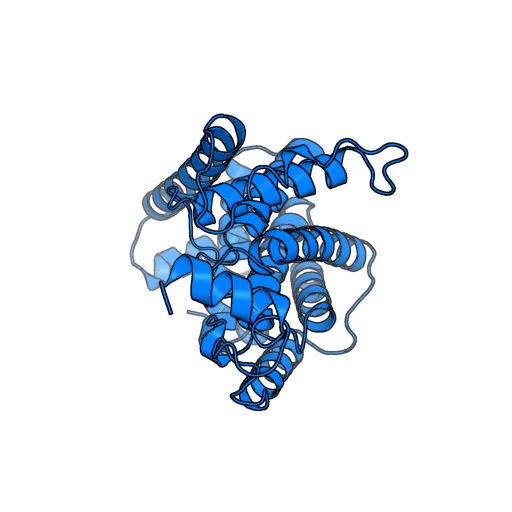8.899 -3.086 1.00 98.38 94 THR A N 1
ATOM 776 C CA . THR A 1 94 ? 5.939 7.464 -3.393 1.00 98.38 94 THR A CA 1
ATOM 777 C C . THR A 1 94 ? 6.924 7.110 -4.507 1.00 98.38 94 THR A C 1
ATOM 779 O O . THR A 1 94 ? 7.583 6.074 -4.422 1.00 98.38 94 THR A O 1
ATOM 782 N N . MET A 1 95 ? 7.097 7.982 -5.511 1.00 97.25 95 MET A N 1
ATOM 783 C CA . MET A 1 95 ? 8.126 7.792 -6.537 1.00 97.25 95 MET A CA 1
ATOM 784 C C . MET A 1 95 ? 9.526 7.892 -5.943 1.00 97.25 95 MET A C 1
ATOM 786 O O . MET A 1 95 ? 10.341 7.020 -6.226 1.00 97.25 95 MET A O 1
ATOM 790 N N . SER A 1 96 ? 9.787 8.891 -5.096 1.00 97.31 96 SER A N 1
ATOM 791 C CA . SER A 1 96 ? 11.083 9.048 -4.433 1.00 97.31 96 SER A CA 1
ATOM 792 C C . SER A 1 96 ? 11.413 7.831 -3.565 1.00 97.31 96 SER A C 1
ATOM 794 O O . SER A 1 96 ? 12.503 7.280 -3.681 1.00 97.31 96 SER A O 1
ATOM 796 N N . ILE A 1 97 ? 10.470 7.340 -2.749 1.00 97.88 97 ILE A N 1
ATOM 797 C CA . ILE A 1 97 ? 10.688 6.138 -1.924 1.00 97.88 97 ILE A CA 1
ATOM 798 C C . ILE A 1 97 ? 10.923 4.900 -2.802 1.00 97.88 97 ILE A C 1
ATOM 800 O O . ILE A 1 97 ? 11.805 4.096 -2.504 1.00 97.88 97 ILE A O 1
ATOM 804 N N . ALA A 1 98 ? 10.165 4.729 -3.889 1.00 97.25 98 ALA A N 1
ATOM 805 C CA . ALA A 1 98 ? 10.333 3.581 -4.779 1.00 97.25 98 ALA A CA 1
ATOM 806 C C . ALA A 1 98 ? 11.661 3.627 -5.562 1.00 97.25 98 ALA A C 1
ATOM 808 O O . ALA A 1 98 ? 12.278 2.583 -5.786 1.00 97.25 98 ALA A O 1
ATOM 809 N N . GLU A 1 99 ? 12.125 4.819 -5.950 1.00 96.38 99 GLU A N 1
ATOM 810 C CA . GLU A 1 99 ? 13.469 5.036 -6.498 1.00 96.38 99 GLU A CA 1
ATOM 811 C C . GLU A 1 99 ? 14.534 4.693 -5.450 1.00 96.38 99 GLU A C 1
ATOM 813 O O . GLU A 1 99 ? 15.410 3.878 -5.732 1.00 96.38 99 GLU A O 1
ATOM 818 N N . TYR A 1 100 ? 14.406 5.205 -4.224 1.00 97.00 100 TYR A N 1
ATOM 819 C CA . TYR A 1 100 ? 15.319 4.907 -3.118 1.00 97.00 100 TYR A CA 1
ATOM 820 C C . TYR A 1 100 ? 15.419 3.403 -2.829 1.00 97.00 100 TYR A C 1
ATOM 822 O O . TYR A 1 100 ? 16.520 2.862 -2.748 1.00 97.00 100 TYR A O 1
ATOM 830 N N . ASN A 1 101 ? 14.285 2.695 -2.776 1.00 97.19 101 ASN A N 1
ATOM 831 C CA . ASN A 1 101 ? 14.244 1.232 -2.681 1.00 97.19 101 ASN A CA 1
ATOM 832 C C . ASN A 1 101 ? 14.992 0.560 -3.844 1.00 97.19 101 ASN A C 1
ATOM 834 O O . ASN A 1 101 ? 15.775 -0.363 -3.640 1.00 97.19 101 ASN A O 1
ATOM 838 N N . SER A 1 102 ? 14.782 1.042 -5.070 1.00 95.56 102 SER A N 1
ATOM 839 C CA . SER A 1 102 ? 15.452 0.507 -6.261 1.00 95.56 102 SER A CA 1
ATOM 840 C C . SER A 1 102 ? 16.971 0.713 -6.234 1.00 95.56 102 SER A C 1
ATOM 842 O O . SER A 1 102 ? 17.707 -0.084 -6.813 1.00 95.56 102 SER A O 1
ATOM 844 N N . GLY A 1 103 ? 17.439 1.760 -5.550 1.00 95.31 103 GLY A N 1
ATOM 845 C CA . GLY A 1 103 ? 18.850 2.013 -5.255 1.00 95.31 103 GLY A CA 1
ATOM 846 C C . GLY A 1 103 ? 19.381 1.284 -4.018 1.00 95.31 103 GLY A C 1
ATOM 847 O O . GLY A 1 103 ? 20.456 1.634 -3.543 1.00 95.31 103 GLY A O 1
ATOM 848 N N . MET A 1 104 ? 18.651 0.290 -3.493 1.00 95.25 104 MET A N 1
ATOM 849 C CA . MET A 1 104 ? 18.994 -0.487 -2.290 1.00 95.25 104 MET A CA 1
ATOM 850 C C . MET A 1 104 ? 18.994 0.329 -0.988 1.00 95.25 104 MET A C 1
ATOM 852 O O . MET A 1 104 ? 19.665 -0.022 -0.016 1.00 95.25 104 MET A O 1
ATOM 856 N N . GLY A 1 105 ? 18.223 1.415 -0.957 1.00 96.38 105 GLY A N 1
ATOM 857 C CA . GLY A 1 105 ? 17.949 2.181 0.249 1.00 96.38 105 GLY A CA 1
ATOM 858 C C . GLY A 1 105 ? 17.181 1.372 1.298 1.00 96.38 105 GLY A C 1
ATOM 859 O O . GLY A 1 105 ? 16.458 0.424 0.988 1.00 96.38 105 GLY A O 1
ATOM 860 N N . VAL A 1 106 ? 17.317 1.753 2.570 1.00 97.19 106 VAL A N 1
ATOM 861 C CA . VAL A 1 106 ? 16.629 1.063 3.671 1.00 97.19 106 VAL A CA 1
ATOM 862 C C . VAL A 1 106 ? 15.156 1.466 3.696 1.00 97.19 106 VAL A C 1
ATOM 864 O O . VAL A 1 106 ? 14.836 2.626 3.957 1.00 97.19 106 VAL A O 1
ATOM 867 N N . ILE A 1 107 ? 14.262 0.502 3.476 1.00 97.44 107 ILE A N 1
ATOM 868 C CA . ILE A 1 107 ? 12.805 0.694 3.476 1.00 97.44 107 ILE A CA 1
ATOM 869 C C . ILE A 1 107 ? 12.091 -0.254 4.439 1.00 97.44 107 ILE A C 1
ATOM 871 O O . ILE A 1 107 ? 12.681 -1.194 4.973 1.00 97.44 107 ILE A O 1
ATOM 875 N N . VAL A 1 108 ? 10.793 -0.020 4.640 1.00 97.94 108 VAL A N 1
ATOM 876 C CA . VAL A 1 108 ? 9.893 -0.980 5.287 1.00 97.94 108 VAL A CA 1
ATOM 877 C C . VAL A 1 108 ? 9.073 -1.692 4.217 1.00 97.94 108 VAL A C 1
ATOM 879 O O . VAL A 1 108 ? 8.386 -1.047 3.426 1.00 97.94 108 VAL A O 1
ATOM 882 N N . ALA A 1 109 ? 9.124 -3.023 4.198 1.00 96.12 109 ALA A N 1
ATOM 883 C CA . ALA A 1 109 ? 8.281 -3.823 3.315 1.00 96.12 109 ALA A CA 1
ATOM 884 C C . ALA A 1 109 ? 6.797 -3.656 3.688 1.00 96.12 109 ALA A C 1
ATOM 886 O O . ALA A 1 109 ? 6.433 -3.771 4.860 1.00 96.12 109 ALA A O 1
ATOM 887 N N . CYS A 1 110 ? 5.943 -3.376 2.699 1.00 92.94 110 CYS A N 1
ATOM 888 C CA . CYS A 1 110 ? 4.514 -3.163 2.932 1.00 92.94 110 CYS A CA 1
ATOM 889 C C . CYS A 1 110 ? 3.656 -3.509 1.691 1.00 92.94 110 CYS A C 1
ATOM 891 O O . CYS A 1 110 ? 3.421 -2.636 0.854 1.00 92.94 110 CYS A O 1
ATOM 893 N N . PRO A 1 111 ? 3.202 -4.770 1.532 1.00 95.44 111 PRO A N 1
ATOM 894 C CA . PRO A 1 111 ? 3.712 -5.953 2.228 1.00 95.44 111 PRO A CA 1
ATOM 895 C C . PRO A 1 111 ? 5.075 -6.420 1.691 1.00 95.44 111 PRO A C 1
ATOM 897 O O . PRO A 1 111 ? 5.786 -7.127 2.397 1.00 95.44 111 PRO A O 1
ATOM 900 N N . THR A 1 112 ? 5.472 -6.009 0.482 1.00 96.38 112 THR A N 1
ATOM 901 C CA . THR A 1 112 ? 6.776 -6.348 -0.110 1.00 96.38 112 THR A CA 1
ATOM 902 C C . THR A 1 112 ? 7.652 -5.109 -0.268 1.00 96.38 112 THR A C 1
ATOM 904 O O . THR A 1 112 ? 7.208 -3.973 -0.071 1.00 96.38 112 THR A O 1
ATOM 907 N N . ALA A 1 113 ? 8.926 -5.314 -0.611 1.00 95.69 113 ALA A N 1
ATOM 908 C CA . ALA A 1 113 ? 9.824 -4.216 -0.955 1.00 95.69 113 ALA A CA 1
ATOM 909 C C . ALA A 1 113 ? 9.352 -3.475 -2.221 1.00 95.69 113 ALA A C 1
ATOM 911 O O . ALA A 1 113 ? 9.458 -2.251 -2.291 1.00 95.69 113 ALA A O 1
ATOM 912 N N . GLY A 1 114 ? 8.761 -4.182 -3.193 1.00 95.94 114 GLY A N 1
ATOM 913 C CA . GLY A 1 114 ? 8.317 -3.594 -4.461 1.00 95.94 114 GLY A CA 1
ATOM 914 C C . GLY A 1 114 ? 7.148 -2.616 -4.352 1.00 95.94 114 GLY A C 1
ATOM 915 O O . GLY A 1 114 ? 7.001 -1.757 -5.220 1.00 95.94 114 GLY A O 1
ATOM 916 N N . SER A 1 115 ? 6.365 -2.689 -3.275 1.00 97.56 115 SER A N 1
ATOM 917 C CA . SER A 1 115 ? 5.251 -1.779 -2.967 1.00 97.56 115 SER A CA 1
ATOM 918 C C . SER A 1 115 ? 5.513 -0.871 -1.756 1.00 97.56 115 SER A C 1
ATOM 920 O O . SER A 1 115 ? 4.594 -0.227 -1.247 1.00 97.56 115 SER A O 1
ATOM 922 N N . SER A 1 116 ? 6.760 -0.817 -1.276 1.00 97.25 116 SER A N 1
ATOM 923 C CA . SER A 1 116 ? 7.160 -0.109 -0.048 1.00 97.25 116 SER A CA 1
ATOM 924 C C . SER A 1 116 ? 6.924 1.403 -0.075 1.00 97.25 116 SER A C 1
ATOM 926 O O . SER A 1 116 ? 6.854 2.026 0.981 1.00 97.25 116 SER A O 1
ATOM 928 N N . GLY A 1 117 ? 6.764 2.002 -1.258 1.00 98.12 117 GLY A N 1
ATOM 929 C CA . GLY A 1 117 ? 6.468 3.424 -1.399 1.00 98.12 117 GLY A CA 1
ATOM 930 C C . GLY A 1 117 ? 4.998 3.780 -1.179 1.00 98.12 117 GLY A C 1
ATOM 931 O O . GLY A 1 117 ? 4.702 4.957 -0.977 1.00 98.12 117 GLY A O 1
ATOM 932 N N . VAL A 1 118 ? 4.067 2.818 -1.233 1.00 98.81 118 VAL A N 1
ATOM 933 C CA . VAL A 1 118 ? 2.620 3.110 -1.195 1.00 98.81 118 VAL A CA 1
ATOM 934 C C . VAL A 1 118 ? 2.184 3.584 0.191 1.00 98.81 118 VAL A C 1
ATOM 936 O O . VAL A 1 118 ? 1.719 4.713 0.349 1.00 98.81 118 VAL A O 1
ATOM 939 N N . PHE A 1 119 ? 2.362 2.731 1.199 1.00 98.69 119 PHE A N 1
ATOM 940 C CA . PHE A 1 119 ? 1.872 2.978 2.555 1.00 98.69 119 PHE A CA 1
ATOM 941 C C . PHE A 1 119 ? 2.437 4.244 3.211 1.00 98.69 119 PHE A C 1
ATOM 943 O O . PHE A 1 119 ? 1.634 5.060 3.665 1.00 98.69 119 PHE A O 1
ATOM 950 N N . PRO A 1 120 ? 3.766 4.480 3.254 1.00 98.62 120 PRO A N 1
ATOM 951 C CA . PRO A 1 120 ? 4.306 5.692 3.873 1.00 98.62 120 PRO A CA 1
ATOM 952 C C . PRO A 1 120 ? 3.822 6.975 3.188 1.00 98.62 120 PRO A C 1
ATOM 954 O O . PRO A 1 120 ? 3.454 7.927 3.873 1.00 98.62 120 PRO A O 1
ATOM 957 N N . ALA A 1 121 ? 3.760 7.004 1.852 1.00 98.69 121 ALA A N 1
ATOM 958 C CA . ALA A 1 121 ? 3.295 8.185 1.126 1.00 98.69 121 ALA A CA 1
ATOM 9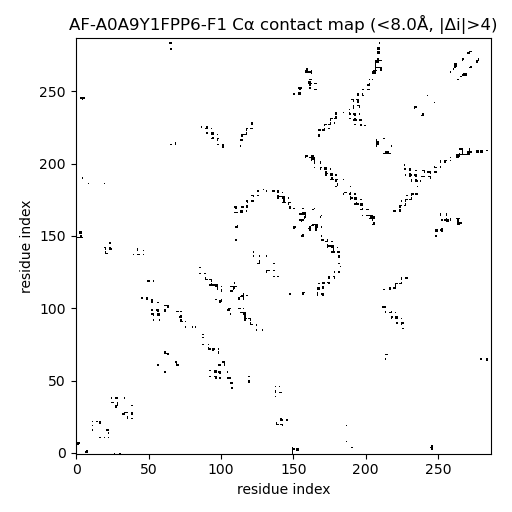59 C C . ALA A 1 121 ? 1.822 8.503 1.427 1.00 98.69 121 ALA A C 1
ATOM 961 O O . ALA A 1 121 ? 1.473 9.664 1.636 1.00 98.69 121 ALA A O 1
ATOM 962 N N . VAL A 1 122 ? 0.969 7.476 1.494 1.00 98.81 122 VAL A N 1
ATOM 963 C CA . VAL A 1 122 ? -0.451 7.625 1.839 1.00 98.81 122 VAL A CA 1
ATOM 964 C C . VAL A 1 122 ? -0.625 8.047 3.299 1.00 98.81 122 VAL A C 1
ATOM 966 O O . VAL A 1 122 ? -1.316 9.031 3.566 1.00 98.81 122 VAL A O 1
ATOM 969 N N . LEU A 1 123 ? 0.028 7.351 4.236 1.00 98.75 123 LEU A N 1
ATOM 970 C CA . LEU A 1 123 ? -0.087 7.612 5.670 1.00 98.75 123 LEU A CA 1
ATOM 971 C C . LEU A 1 123 ? 0.361 9.030 6.019 1.00 98.75 123 LEU A C 1
ATOM 973 O O . LEU A 1 123 ? -0.408 9.772 6.621 1.00 98.75 123 LEU A O 1
ATOM 977 N N . PHE A 1 124 ? 1.575 9.428 5.627 1.00 98.62 124 PHE A N 1
ATOM 978 C CA . PHE A 1 124 ? 2.104 10.740 6.000 1.00 98.62 124 PHE A CA 1
ATOM 979 C C . PHE A 1 124 ? 1.344 11.874 5.316 1.00 98.62 124 PHE A C 1
ATOM 981 O O . PHE A 1 124 ? 1.122 12.918 5.928 1.00 98.62 124 PHE A O 1
ATOM 988 N N . LYS A 1 125 ? 0.862 11.673 4.080 1.00 98.31 125 LYS A N 1
ATOM 989 C CA . LYS A 1 125 ? 0.036 12.696 3.431 1.00 98.31 125 LYS A CA 1
ATOM 990 C C . LYS A 1 125 ? -1.321 12.839 4.120 1.00 98.31 125 LYS A C 1
ATOM 992 O O . LYS A 1 125 ? -1.808 13.958 4.275 1.00 98.31 125 LYS A O 1
ATOM 997 N N . ALA A 1 126 ? -1.930 11.732 4.546 1.00 98.12 126 ALA A N 1
ATOM 998 C CA . ALA A 1 126 ? -3.168 11.764 5.315 1.00 98.12 126 ALA A CA 1
ATOM 999 C C . ALA A 1 126 ? -2.962 12.374 6.711 1.00 98.12 126 ALA A C 1
ATOM 1001 O O . ALA A 1 126 ? -3.786 13.185 7.130 1.00 98.12 126 ALA A O 1
ATOM 1002 N N . GLU A 1 127 ? -1.855 12.055 7.391 1.00 97.94 127 GLU A N 1
ATOM 1003 C CA . GLU A 1 127 ? -1.457 12.643 8.678 1.00 97.94 127 GLU A CA 1
ATOM 1004 C C . GLU A 1 127 ? -1.406 14.175 8.589 1.00 97.94 127 GLU A C 1
ATOM 1006 O O . GLU A 1 127 ? -2.068 14.862 9.369 1.00 97.94 127 GLU A O 1
ATOM 1011 N N . GLU A 1 128 ? -0.706 14.714 7.585 1.00 97.56 128 GLU A N 1
ATOM 1012 C CA . GLU A 1 128 ? -0.619 16.158 7.349 1.00 97.56 128 GLU A CA 1
ATOM 1013 C C . GLU A 1 128 ? -1.975 16.778 6.997 1.00 97.56 128 GLU A C 1
ATOM 1015 O O . GLU A 1 128 ? -2.378 17.782 7.592 1.00 97.56 128 GLU A O 1
ATOM 1020 N N . LYS A 1 129 ? -2.704 16.178 6.044 1.00 96.12 129 LYS A N 1
ATOM 1021 C CA . LYS A 1 129 ? -3.981 16.712 5.543 1.00 96.12 129 LYS A CA 1
ATOM 1022 C C . LYS A 1 129 ? -5.052 16.748 6.635 1.00 96.12 129 LYS A C 1
ATOM 1024 O O . LYS A 1 129 ? -5.814 17.712 6.711 1.00 96.12 129 LYS A O 1
ATOM 1029 N N . LEU A 1 130 ? -5.103 15.720 7.481 1.00 97.00 130 LEU A N 1
ATOM 1030 C CA . LEU A 1 130 ? -6.065 15.590 8.578 1.00 97.00 130 LEU A CA 1
ATOM 1031 C C . LEU A 1 130 ? -5.565 16.205 9.896 1.00 97.00 130 LEU A C 1
ATOM 1033 O O . LEU A 1 130 ? -6.320 16.220 10.868 1.00 97.00 130 LEU A O 1
ATOM 1037 N N . LYS A 1 131 ? -4.327 16.726 9.935 1.00 97.56 131 LYS A N 1
ATOM 1038 C CA . LYS A 1 131 ? -3.665 17.277 11.133 1.00 97.56 131 LYS A CA 1
ATOM 1039 C C . LYS A 1 131 ? -3.674 16.296 12.309 1.00 97.56 131 LYS A C 1
ATOM 1041 O O . LYS A 1 131 ? -4.000 16.665 13.439 1.00 97.56 131 LYS A O 1
ATOM 1046 N N . LYS A 1 132 ? -3.370 15.034 12.020 1.00 97.88 132 LYS A N 1
ATOM 1047 C CA . LYS A 1 132 ? -3.399 13.941 12.994 1.00 97.88 132 LYS A CA 1
ATOM 1048 C C . LYS A 1 132 ? -2.093 13.864 13.769 1.00 97.88 132 LYS A C 1
ATOM 1050 O O . LYS A 1 132 ? -1.049 14.317 13.305 1.00 97.88 132 LYS A O 1
ATOM 1055 N N . SER A 1 133 ? -2.170 13.328 14.981 1.00 98.19 133 SER A N 1
ATOM 1056 C CA . SER A 1 133 ? -0.988 13.110 15.806 1.00 98.19 133 SER A CA 1
ATOM 1057 C C . SER A 1 133 ? -0.221 11.873 15.337 1.00 98.19 133 SER A C 1
ATOM 1059 O O . SER A 1 133 ? -0.773 10.992 14.677 1.00 98.19 133 SER A O 1
ATOM 1061 N N . LYS A 1 134 ? 1.047 11.756 15.749 1.00 97.94 134 LYS A N 1
ATOM 1062 C CA . LYS A 1 134 ? 1.821 10.525 15.541 1.00 97.94 134 LYS A CA 1
ATOM 1063 C C . LYS A 1 134 ? 1.102 9.306 16.127 1.00 97.94 134 LYS A C 1
ATOM 1065 O O . LYS A 1 134 ? 1.097 8.256 15.500 1.00 97.94 134 LYS A O 1
ATOM 1070 N N . GLU A 1 135 ? 0.480 9.444 17.300 1.00 97.94 135 GLU A N 1
ATOM 1071 C CA . GLU A 1 135 ? -0.258 8.360 17.960 1.00 97.94 135 GLU A CA 1
ATOM 1072 C C . GLU A 1 135 ? -1.419 7.849 17.094 1.00 97.94 135 GLU A C 1
ATOM 1074 O O . GLU A 1 135 ? -1.576 6.638 16.927 1.00 97.94 135 GLU A O 1
ATOM 1079 N N . ASP A 1 136 ? -2.169 8.758 16.463 1.00 98.25 136 ASP A N 1
ATOM 1080 C CA . ASP A 1 136 ? -3.222 8.392 15.511 1.00 98.25 136 ASP A CA 1
ATOM 1081 C C . ASP A 1 136 ? -2.647 7.617 14.312 1.00 98.25 136 ASP A C 1
ATOM 1083 O O . ASP A 1 136 ? -3.219 6.614 13.879 1.00 98.25 136 ASP A O 1
ATOM 1087 N N . SER A 1 137 ? -1.485 8.035 13.801 1.00 98.31 137 SER A N 1
ATOM 1088 C CA . SER A 1 137 ? -0.793 7.341 12.711 1.00 98.31 137 SER A CA 1
ATOM 1089 C C . SER A 1 137 ? -0.271 5.958 13.114 1.00 98.31 137 SER A C 1
ATOM 1091 O O . SER A 1 137 ? -0.308 5.041 12.293 1.00 98.31 137 SER A O 1
ATOM 1093 N N . LEU A 1 138 ? 0.169 5.761 14.365 1.00 98.62 138 LEU A N 1
ATOM 1094 C CA . LEU A 1 138 ? 0.530 4.430 14.873 1.00 98.62 138 LEU A CA 1
ATOM 1095 C C . LEU A 1 138 ? -0.695 3.506 14.897 1.00 98.62 138 LEU A C 1
ATOM 1097 O O . LEU A 1 138 ? -0.606 2.354 14.472 1.00 98.62 138 LEU A O 1
ATOM 1101 N N . LYS A 1 139 ? -1.859 4.012 15.321 1.00 98.56 139 LYS A N 1
ATOM 1102 C CA . LYS A 1 139 ? -3.120 3.256 15.266 1.00 98.56 139 LYS A CA 1
ATOM 1103 C C . LYS A 1 139 ? -3.521 2.915 13.828 1.00 98.56 139 LYS A C 1
ATOM 1105 O O . LYS A 1 139 ? -3.875 1.774 13.546 1.00 98.56 139 LYS A O 1
ATOM 1110 N N . ALA A 1 140 ? -3.391 3.860 12.897 1.00 98.69 140 ALA A N 1
ATOM 1111 C CA . ALA A 1 140 ? -3.650 3.614 11.478 1.00 98.69 140 ALA A CA 1
ATOM 1112 C C . ALA A 1 140 ? -2.694 2.563 10.875 1.00 98.69 140 ALA A C 1
ATOM 1114 O O . ALA A 1 140 ? -3.131 1.708 10.104 1.00 98.69 140 ALA A O 1
ATOM 1115 N N . LEU A 1 141 ? -1.413 2.565 11.266 1.00 98.44 141 LEU A N 1
ATOM 1116 C CA . LEU A 1 141 ? -0.447 1.522 10.893 1.00 98.44 141 LEU A CA 1
ATOM 1117 C C . LEU A 1 141 ? -0.871 0.136 11.386 1.00 98.44 141 LEU A C 1
ATOM 1119 O O . LEU A 1 141 ? -0.748 -0.833 10.641 1.00 98.44 141 LEU A O 1
ATOM 1123 N N . ILE A 1 142 ? -1.394 0.037 12.610 1.00 98.50 142 ILE A N 1
ATOM 1124 C CA . ILE A 1 142 ? -1.908 -1.220 13.174 1.00 98.50 142 ILE A CA 1
ATOM 1125 C C . ILE A 1 142 ? -3.104 -1.732 12.359 1.00 98.50 142 ILE A C 1
ATOM 1127 O O . ILE A 1 142 ? -3.140 -2.910 12.000 1.00 98.50 142 ILE A O 1
ATOM 1131 N N . VAL A 1 143 ? -4.034 -0.843 11.993 1.00 98.75 143 VAL A N 1
ATOM 1132 C CA . VAL A 1 143 ? -5.176 -1.181 11.125 1.00 98.75 143 VAL A CA 1
ATOM 1133 C C . VAL A 1 143 ? -4.706 -1.659 9.749 1.00 98.75 143 VAL A C 1
ATOM 1135 O O . VAL A 1 143 ? -5.140 -2.705 9.275 1.00 98.75 143 VAL A O 1
ATOM 1138 N N . GLY A 1 144 ? -3.769 -0.955 9.114 1.00 98.50 144 GLY A N 1
ATOM 1139 C CA . GLY A 1 144 ? -3.192 -1.405 7.846 1.00 98.50 144 GLY A CA 1
ATOM 1140 C C . GLY A 1 144 ? -2.467 -2.751 7.963 1.00 98.50 144 GLY A C 1
ATOM 1141 O O . GLY A 1 144 ? -2.585 -3.607 7.085 1.00 98.50 144 GLY A O 1
ATOM 1142 N N . GLY A 1 145 ? -1.755 -2.967 9.071 1.00 97.94 145 GLY A N 1
ATOM 1143 C CA . GLY A 1 145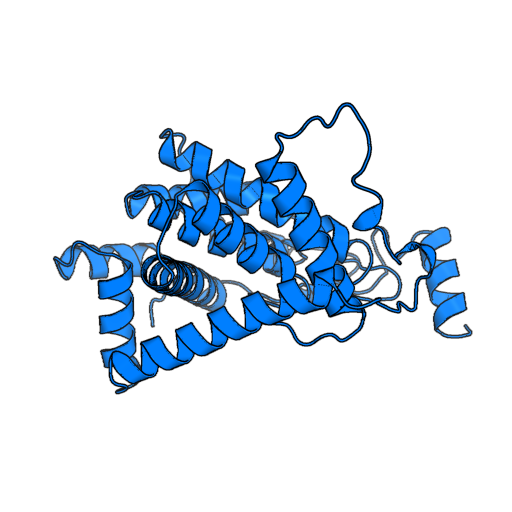 ? -1.035 -4.203 9.366 1.00 97.94 145 GLY A CA 1
ATOM 1144 C C . GLY A 1 145 ? -1.952 -5.420 9.473 1.00 97.94 145 GLY A C 1
ATOM 1145 O O . GLY A 1 145 ? -1.662 -6.446 8.853 1.00 97.94 145 GLY A O 1
ATOM 1146 N N . ILE A 1 146 ? -3.078 -5.310 10.191 1.00 97.75 146 ILE A N 1
ATOM 1147 C CA . ILE A 1 146 ? -4.005 -6.443 10.323 1.00 97.75 146 ILE A CA 1
ATOM 1148 C C . ILE A 1 146 ? -4.663 -6.805 8.988 1.00 97.75 146 ILE A C 1
ATOM 1150 O O . ILE A 1 146 ? -4.848 -7.985 8.700 1.00 97.75 146 ILE A O 1
ATOM 1154 N N . VAL A 1 147 ? -4.940 -5.816 8.133 1.00 98.50 147 VAL A N 1
ATOM 1155 C CA . VAL A 1 147 ? -5.473 -6.045 6.780 1.00 98.50 147 VAL A CA 1
ATOM 1156 C C . VAL A 1 147 ? -4.496 -6.876 5.954 1.00 98.50 147 VAL A C 1
ATOM 1158 O O . VAL A 1 147 ? -4.894 -7.873 5.351 1.00 98.50 147 VAL A O 1
ATOM 1161 N N . GLY A 1 148 ? -3.209 -6.518 5.975 1.00 97.88 148 GLY A N 1
ATOM 1162 C CA . GLY A 1 148 ? -2.164 -7.293 5.306 1.00 97.88 148 GLY A CA 1
ATOM 1163 C C . GLY A 1 148 ? -2.059 -8.723 5.843 1.00 97.88 148 GLY A C 1
ATOM 1164 O O . GLY A 1 148 ? -1.952 -9.665 5.059 1.00 97.88 148 GLY A O 1
ATOM 1165 N N . ALA A 1 149 ? -2.155 -8.900 7.165 1.00 97.06 149 ALA A N 1
ATOM 1166 C CA . ALA A 1 149 ? -2.112 -10.216 7.803 1.00 97.06 149 ALA A CA 1
ATOM 1167 C C . ALA A 1 149 ? -3.305 -11.107 7.408 1.00 97.06 149 ALA A C 1
ATOM 1169 O O . ALA A 1 149 ? -3.109 -12.266 7.045 1.00 97.06 149 ALA A O 1
ATOM 1170 N N . ILE A 1 150 ? -4.531 -10.569 7.417 1.00 97.94 150 ILE A N 1
ATOM 1171 C CA . ILE A 1 150 ? -5.740 -11.310 7.022 1.00 97.94 150 ILE A CA 1
ATOM 1172 C C . ILE A 1 150 ? -5.664 -11.716 5.545 1.00 97.94 150 ILE A C 1
ATOM 1174 O O . ILE A 1 150 ? -5.922 -12.873 5.212 1.00 97.94 150 ILE A O 1
ATOM 1178 N N . ILE A 1 151 ? -5.259 -10.800 4.656 1.00 98.19 151 ILE A N 1
ATOM 1179 C CA . ILE A 1 151 ? -5.090 -11.117 3.230 1.00 98.19 151 ILE A CA 1
ATOM 1180 C C . ILE A 1 151 ? -4.016 -12.196 3.047 1.00 98.19 151 ILE A C 1
ATOM 1182 O O . ILE A 1 151 ? -4.254 -13.160 2.319 1.00 98.19 151 ILE A O 1
ATOM 1186 N N . GLY A 1 152 ? -2.883 -12.089 3.748 1.00 96.81 152 GLY A N 1
ATOM 1187 C CA . GLY A 1 152 ? -1.786 -13.060 3.691 1.00 96.81 152 GLY A CA 1
ATOM 1188 C C . GLY A 1 152 ? -2.162 -14.477 4.142 1.00 96.81 152 GLY A C 1
ATOM 1189 O O . GLY A 1 152 ? -1.561 -15.444 3.680 1.00 96.81 152 GLY A O 1
ATOM 1190 N N . ASN A 1 153 ? -3.198 -14.631 4.974 1.00 94.06 153 ASN A N 1
ATOM 1191 C CA . ASN A 1 153 ? -3.727 -15.945 5.360 1.00 94.06 153 ASN A CA 1
ATOM 1192 C C . ASN A 1 153 ? -4.561 -16.617 4.253 1.00 94.06 153 ASN A C 1
ATOM 1194 O O . ASN A 1 153 ? -4.803 -17.825 4.306 1.00 94.06 153 ASN A O 1
ATOM 1198 N N . LYS A 1 154 ? -5.037 -15.857 3.258 1.00 92.94 154 LYS A N 1
ATOM 1199 C CA . LYS A 1 154 ? -5.960 -16.340 2.211 1.00 92.94 154 LYS A CA 1
ATOM 1200 C C . LYS A 1 154 ? -5.384 -16.266 0.800 1.00 92.94 154 LYS A C 1
ATOM 1202 O O . LYS A 1 154 ? -5.791 -17.047 -0.067 1.00 92.94 154 LYS A O 1
ATOM 1207 N N . ALA A 1 155 ? -4.460 -15.347 0.555 1.00 94.62 155 ALA A N 1
ATOM 1208 C CA . ALA A 1 155 ? -3.844 -15.091 -0.736 1.00 94.62 155 ALA A CA 1
ATOM 1209 C C . ALA A 1 155 ? -2.331 -14.907 -0.586 1.00 94.62 155 ALA A C 1
ATOM 1211 O O . ALA A 1 155 ? -1.841 -14.482 0.456 1.00 94.62 155 ALA A O 1
ATOM 1212 N N . THR A 1 156 ? -1.593 -15.201 -1.656 1.00 94.88 156 THR A N 1
ATOM 1213 C CA . THR A 1 156 ? -0.175 -14.836 -1.722 1.00 94.88 156 THR A CA 1
ATOM 1214 C C . THR A 1 156 ? -0.021 -13.316 -1.704 1.00 94.88 156 THR A C 1
ATOM 1216 O O . THR A 1 156 ? -0.857 -12.599 -2.256 1.00 94.88 156 THR A O 1
ATOM 1219 N N . LEU A 1 157 ? 1.062 -12.842 -1.090 1.00 95.56 157 LEU A N 1
ATOM 1220 C CA . LEU A 1 157 ? 1.510 -11.447 -1.148 1.00 95.56 157 LEU A CA 1
ATOM 1221 C C . LEU A 1 157 ? 2.682 -11.271 -2.128 1.00 95.56 157 LEU A C 1
ATOM 1223 O O . LEU A 1 157 ? 3.258 -10.193 -2.213 1.00 95.56 157 LEU A O 1
ATOM 1227 N N . SER A 1 158 ? 3.064 -12.336 -2.843 1.00 93.69 158 SER A N 1
ATOM 1228 C CA . SER A 1 158 ? 4.192 -12.333 -3.771 1.00 93.69 158 SER A CA 1
ATOM 1229 C C . SER A 1 158 ? 3.768 -11.921 -5.180 1.00 93.69 158 SER A C 1
ATOM 1231 O O . SER A 1 158 ? 2.865 -12.528 -5.771 1.00 93.69 158 SER A O 1
ATOM 1233 N N . GLY A 1 159 ? 4.487 -10.955 -5.759 1.00 89.50 159 GLY A N 1
ATOM 1234 C CA . GLY A 1 159 ? 4.321 -10.543 -7.154 1.00 89.50 159 GLY A CA 1
ATOM 1235 C C . GLY A 1 159 ? 4.547 -11.689 -8.141 1.00 89.50 159 GLY A C 1
ATOM 1236 O O . GLY A 1 159 ? 3.786 -11.837 -9.102 1.00 89.50 159 GLY A O 1
ATOM 1237 N N . SER A 1 160 ? 5.523 -12.552 -7.856 1.00 91.12 160 SER A N 1
ATOM 1238 C CA . SER A 1 160 ? 5.872 -13.713 -8.681 1.00 91.12 160 SER A CA 1
ATOM 1239 C C . SER A 1 160 ? 4.826 -14.827 -8.665 1.00 91.12 160 SER A C 1
ATOM 1241 O O . SER A 1 160 ? 4.777 -15.639 -9.584 1.00 91.12 160 SER A O 1
ATOM 1243 N N . GLU A 1 161 ? 3.948 -14.877 -7.664 1.00 93.00 161 GLU A N 1
ATOM 1244 C CA . GLU A 1 161 ? 2.919 -15.919 -7.569 1.00 93.00 161 GLU A CA 1
ATOM 1245 C C . GLU A 1 161 ? 1.537 -15.405 -7.979 1.00 93.00 161 GLU A C 1
ATOM 1247 O O . GLU A 1 161 ? 0.802 -16.085 -8.704 1.00 93.00 161 GLU A O 1
ATOM 1252 N N . GLY A 1 162 ? 1.182 -14.207 -7.504 1.00 95.06 162 GLY A N 1
ATOM 1253 C CA . GLY A 1 162 ? -0.154 -13.628 -7.625 1.00 95.06 162 GLY A CA 1
ATOM 1254 C C . GLY A 1 162 ? -0.265 -12.456 -8.597 1.00 95.06 162 GLY A C 1
ATOM 1255 O O . GLY A 1 162 ? -1.375 -11.961 -8.798 1.00 95.06 162 GLY A O 1
ATOM 1256 N N . GLY A 1 163 ? 0.843 -12.019 -9.203 1.00 96.50 163 GLY A N 1
ATOM 1257 C CA . GLY A 1 163 ? 0.921 -10.761 -9.943 1.00 96.50 163 GLY A CA 1
ATOM 1258 C C . GLY A 1 163 ? 1.043 -9.551 -9.012 1.00 96.50 163 GLY A C 1
ATOM 1259 O O . GLY A 1 163 ? 0.897 -9.647 -7.799 1.00 96.50 163 GLY A O 1
ATOM 1260 N N . CYS A 1 164 ? 1.265 -8.367 -9.579 1.00 97.25 164 CYS A N 1
ATOM 1261 C CA . CYS A 1 164 ? 1.466 -7.136 -8.810 1.00 97.25 164 CYS A CA 1
ATOM 1262 C C . CYS A 1 164 ? 0.196 -6.670 -8.060 1.00 97.25 164 CYS A C 1
ATOM 1264 O O . CYS A 1 164 ? 0.282 -5.853 -7.145 1.00 97.25 164 CYS A O 1
ATOM 1266 N N . GLN A 1 165 ? -0.976 -7.235 -8.373 1.00 97.69 165 GLN A N 1
ATOM 1267 C CA . GLN A 1 165 ? -2.170 -7.118 -7.523 1.00 97.69 165 GLN A CA 1
ATOM 1268 C C . GLN A 1 165 ? -1.928 -7.625 -6.084 1.00 97.69 165 GLN A C 1
ATOM 1270 O O . GLN A 1 165 ? -2.469 -7.055 -5.143 1.00 97.69 165 GLN A O 1
ATOM 1275 N N . ALA A 1 166 ? -1.074 -8.640 -5.903 1.00 97.00 166 ALA A N 1
ATOM 1276 C CA . ALA A 1 166 ? -0.730 -9.217 -4.603 1.00 97.00 166 ALA A CA 1
ATOM 1277 C C . ALA A 1 166 ? 0.251 -8.346 -3.796 1.00 97.00 166 ALA A C 1
ATOM 1279 O O . ALA A 1 166 ? 0.365 -8.510 -2.586 1.00 97.00 166 ALA A O 1
ATOM 1280 N N . GLU A 1 167 ? 0.927 -7.400 -4.454 1.00 96.12 167 GLU A N 1
ATOM 1281 C CA . GLU A 1 167 ? 1.896 -6.495 -3.829 1.00 96.12 167 GLU A CA 1
ATOM 1282 C C . GLU A 1 167 ? 1.331 -5.081 -3.734 1.00 96.12 167 GLU A C 1
ATOM 1284 O O . GLU A 1 167 ? 0.889 -4.647 -2.677 1.00 96.12 167 GLU A O 1
ATOM 1289 N N . VAL A 1 168 ? 1.282 -4.363 -4.861 1.00 98.19 168 VAL A N 1
ATOM 1290 C CA . VAL A 1 168 ? 0.803 -2.978 -4.938 1.00 98.19 168 VAL A CA 1
ATOM 1291 C C . VAL A 1 168 ? -0.695 -2.905 -4.665 1.00 98.19 168 VAL A C 1
ATOM 1293 O O . VAL A 1 168 ? -1.141 -1.963 -4.013 1.00 98.19 168 VAL A O 1
ATOM 1296 N N . GLY A 1 169 ? -1.472 -3.892 -5.121 1.00 98.38 169 GLY A N 1
ATOM 1297 C CA . GLY A 1 169 ? -2.905 -3.959 -4.821 1.00 98.38 169 GLY A CA 1
ATOM 1298 C C . GLY A 1 169 ? -3.171 -4.123 -3.326 1.00 98.38 169 GLY A C 1
ATOM 1299 O O . GLY A 1 169 ? -3.935 -3.349 -2.751 1.00 98.38 169 GLY A O 1
ATOM 1300 N N . VAL A 1 170 ? -2.467 -5.050 -2.674 1.00 98.56 170 VAL A N 1
ATOM 1301 C CA . VAL A 1 170 ? -2.574 -5.252 -1.222 1.00 98.56 170 VAL A CA 1
ATOM 1302 C C . VAL A 1 170 ? -2.026 -4.056 -0.444 1.00 98.56 170 VAL A C 1
ATOM 1304 O O . VAL A 1 170 ? -2.688 -3.595 0.478 1.00 98.56 170 VAL A O 1
ATOM 1307 N N . ALA A 1 171 ? -0.889 -3.478 -0.840 1.00 98.75 171 ALA A N 1
ATOM 1308 C CA . ALA A 1 171 ? -0.357 -2.260 -0.227 1.00 98.75 171 ALA A CA 1
ATOM 1309 C C . ALA A 1 171 ? -1.355 -1.095 -0.311 1.00 98.75 171 ALA A C 1
ATOM 1311 O O . ALA A 1 171 ? -1.560 -0.375 0.667 1.00 98.75 171 ALA A O 1
ATOM 1312 N N . SER A 1 172 ? -2.016 -0.940 -1.463 1.00 98.81 172 SER A N 1
ATOM 1313 C CA . SER A 1 172 ? -3.074 0.050 -1.679 1.00 98.81 172 SER A CA 1
ATOM 1314 C C . SER A 1 172 ? -4.249 -0.194 -0.729 1.00 98.81 172 SER A C 1
ATOM 1316 O O . SER A 1 172 ? -4.661 0.729 -0.033 1.00 98.81 172 SER A O 1
ATOM 1318 N N . ALA A 1 173 ? -4.712 -1.441 -0.604 1.00 98.81 173 ALA A N 1
ATOM 1319 C CA . ALA A 1 173 ? -5.810 -1.810 0.289 1.00 98.81 173 ALA A CA 1
ATOM 1320 C C . ALA A 1 173 ? -5.474 -1.625 1.782 1.00 98.81 173 ALA A C 1
ATOM 1322 O O . ALA A 1 173 ? -6.278 -1.066 2.529 1.00 98.81 173 ALA A O 1
ATOM 1323 N N . MET A 1 174 ? -4.271 -2.023 2.214 1.00 98.88 174 MET A N 1
ATOM 1324 C CA . MET A 1 174 ? -3.759 -1.766 3.566 1.00 98.88 174 MET A CA 1
ATOM 1325 C C . MET A 1 174 ? -3.733 -0.260 3.865 1.00 98.88 174 MET A C 1
ATOM 1327 O O . MET A 1 174 ? -4.152 0.172 4.938 1.00 98.88 174 MET A O 1
ATOM 1331 N N . SER A 1 175 ? -3.271 0.543 2.903 1.00 98.88 175 SER A N 1
ATOM 1332 C CA . SER A 1 175 ? -3.187 1.999 3.047 1.00 98.88 175 SER A CA 1
ATOM 1333 C C . SER A 1 175 ? -4.572 2.641 3.095 1.00 98.88 175 SER A C 1
ATOM 1335 O O . SER A 1 175 ? -4.812 3.503 3.935 1.00 98.88 175 SER A O 1
ATOM 1337 N N . ALA A 1 176 ? -5.501 2.194 2.242 1.00 98.88 176 ALA A N 1
ATOM 1338 C CA . ALA A 1 176 ? -6.879 2.675 2.209 1.00 98.88 176 ALA A CA 1
ATOM 1339 C C . ALA A 1 176 ? -7.602 2.402 3.530 1.00 98.88 176 ALA A C 1
ATOM 1341 O O . ALA A 1 176 ? -8.269 3.289 4.061 1.00 98.88 176 ALA A O 1
ATOM 1342 N N . ALA A 1 177 ? -7.421 1.209 4.102 1.00 98.88 177 ALA A N 1
ATOM 1343 C CA . ALA A 1 177 ? -7.951 0.872 5.417 1.00 98.88 177 ALA A CA 1
ATOM 1344 C C . ALA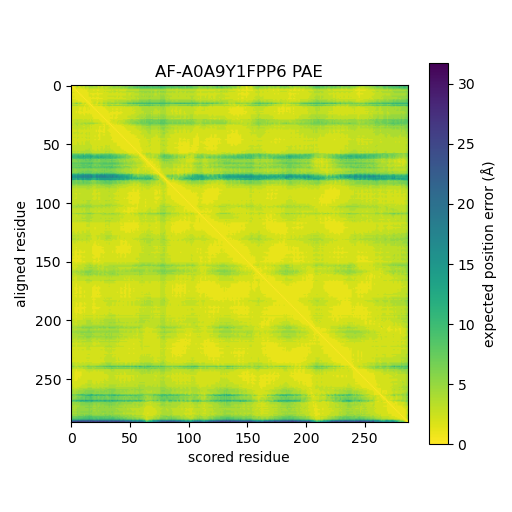 A 1 177 ? -7.415 1.811 6.507 1.00 98.88 177 ALA A C 1
ATOM 1346 O O . ALA A 1 177 ? -8.192 2.373 7.280 1.00 98.88 177 ALA A O 1
ATOM 1347 N N . ALA A 1 178 ? -6.096 2.028 6.520 1.00 98.81 178 ALA A N 1
ATOM 1348 C CA . ALA A 1 178 ? -5.425 2.892 7.482 1.00 98.81 178 ALA A CA 1
ATOM 1349 C C . ALA A 1 178 ? -5.946 4.337 7.433 1.00 98.81 178 ALA A C 1
ATOM 1351 O O . ALA A 1 178 ? -6.288 4.898 8.473 1.00 98.81 178 ALA A O 1
ATOM 1352 N N . ILE A 1 179 ? -6.062 4.939 6.243 1.00 98.75 179 ILE A N 1
ATOM 1353 C CA . ILE A 1 179 ? -6.529 6.330 6.128 1.00 98.75 179 ILE A CA 1
ATOM 1354 C C . ILE A 1 179 ? -8.042 6.476 6.302 1.00 98.75 179 ILE A C 1
ATOM 1356 O O . ILE A 1 179 ? -8.485 7.505 6.804 1.00 98.75 179 ILE A O 1
ATOM 1360 N N . THR A 1 180 ? -8.828 5.447 5.969 1.00 98.88 180 THR A N 1
ATOM 1361 C CA . THR A 1 180 ? -10.276 5.432 6.239 1.00 98.88 180 THR A CA 1
ATOM 1362 C C . THR A 1 180 ? -10.527 5.428 7.741 1.00 98.88 180 THR A C 1
ATOM 1364 O O . THR A 1 180 ? -11.309 6.236 8.237 1.00 98.88 180 THR A O 1
ATOM 1367 N N . TYR A 1 181 ? -9.795 4.587 8.476 1.00 98.81 181 TYR A N 1
ATOM 1368 C CA . TYR A 1 181 ? -9.781 4.607 9.935 1.00 98.81 181 TYR A CA 1
ATOM 1369 C C . TYR A 1 181 ? -9.330 5.972 10.477 1.00 98.81 181 TYR A C 1
ATOM 1371 O O . TYR A 1 181 ? -10.004 6.565 11.316 1.00 98.81 181 TYR A O 1
ATOM 1379 N N . LEU A 1 182 ? -8.224 6.517 9.957 1.00 98.25 182 LEU A N 1
ATOM 1380 C CA . LEU A 1 182 ? -7.665 7.795 10.408 1.00 98.25 182 LEU A CA 1
ATOM 1381 C C . LEU A 1 182 ? -8.641 8.971 10.207 1.00 98.25 182 LEU A C 1
ATOM 1383 O O . LEU A 1 182 ? -8.672 9.906 11.015 1.00 98.25 182 LEU A O 1
ATOM 1387 N N . ALA A 1 183 ? -9.463 8.907 9.158 1.00 98.50 183 ALA A N 1
ATOM 1388 C CA . ALA A 1 183 ? -10.532 9.854 8.857 1.00 98.50 183 ALA A CA 1
ATOM 1389 C C . ALA A 1 183 ? -11.802 9.667 9.716 1.00 98.50 183 ALA A C 1
ATOM 1391 O O . ALA A 1 183 ? -12.717 10.481 9.619 1.00 98.50 183 ALA A O 1
ATOM 1392 N N . GLY A 1 184 ? -11.856 8.646 10.579 1.00 98.00 184 GLY A N 1
ATOM 1393 C CA . GLY A 1 184 ? -13.006 8.347 11.439 1.00 98.00 184 GLY A CA 1
ATOM 1394 C C . GLY A 1 184 ? -14.069 7.463 10.782 1.00 98.00 184 GLY A C 1
ATOM 1395 O O . GLY A 1 184 ? -15.212 7.449 11.233 1.00 98.00 184 GLY A O 1
ATOM 1396 N N . GLY A 1 185 ? -13.716 6.747 9.712 1.00 98.19 185 GLY A N 1
ATOM 1397 C CA . GLY A 1 185 ? -14.602 5.784 9.070 1.00 98.19 185 GLY A CA 1
ATOM 1398 C C . GLY A 1 185 ? -14.919 4.591 9.976 1.00 98.19 185 GLY A C 1
ATOM 1399 O O . GLY A 1 185 ? -14.084 4.127 10.751 1.00 98.19 185 GLY A O 1
ATOM 1400 N N . SER A 1 186 ? -16.139 4.076 9.851 1.00 97.81 186 SER A N 1
ATOM 1401 C CA . SER A 1 186 ? -16.580 2.850 10.528 1.00 97.81 186 SER A CA 1
ATOM 1402 C C . SER A 1 186 ? -15.857 1.602 10.004 1.00 97.81 186 SER A C 1
ATOM 1404 O O . SER A 1 186 ? -15.315 1.607 8.897 1.00 97.81 186 SER A O 1
ATOM 1406 N N . LEU A 1 187 ? -15.921 0.489 10.749 1.00 97.75 187 LEU A N 1
ATOM 1407 C CA . LEU A 1 187 ? -15.364 -0.796 10.299 1.00 97.75 187 LEU A CA 1
ATOM 1408 C C . LEU A 1 187 ? -15.918 -1.233 8.932 1.00 97.75 187 LEU A C 1
ATOM 1410 O O . LEU A 1 187 ? -15.165 -1.704 8.083 1.00 97.75 187 LEU A O 1
ATOM 1414 N N . ASN A 1 188 ? -17.209 -1.001 8.683 1.00 97.56 188 ASN A N 1
ATOM 1415 C CA . ASN A 1 188 ? -17.812 -1.280 7.380 1.00 97.56 188 ASN A CA 1
ATOM 1416 C C . ASN A 1 188 ? -17.154 -0.445 6.276 1.00 97.56 188 ASN A C 1
ATOM 1418 O O . ASN A 1 188 ? -16.760 -0.995 5.258 1.00 97.56 188 ASN A O 1
ATOM 1422 N N . GLN A 1 189 ? -16.952 0.858 6.489 1.00 98.56 189 GLN A N 1
ATOM 1423 C CA . GLN A 1 189 ? -16.281 1.716 5.503 1.00 98.56 189 GLN A CA 1
ATOM 1424 C C . GLN A 1 189 ? -14.819 1.312 5.280 1.00 98.56 189 GLN A C 1
ATOM 1426 O O . GLN A 1 189 ? -14.331 1.386 4.157 1.00 98.56 189 GLN A O 1
ATOM 1431 N N . ILE A 1 190 ? -14.125 0.832 6.316 1.00 98.75 190 ILE A N 1
ATOM 1432 C CA . ILE A 1 190 ? -12.782 0.257 6.167 1.00 98.75 190 ILE A CA 1
ATOM 1433 C C . ILE A 1 190 ? -12.829 -0.951 5.217 1.00 98.7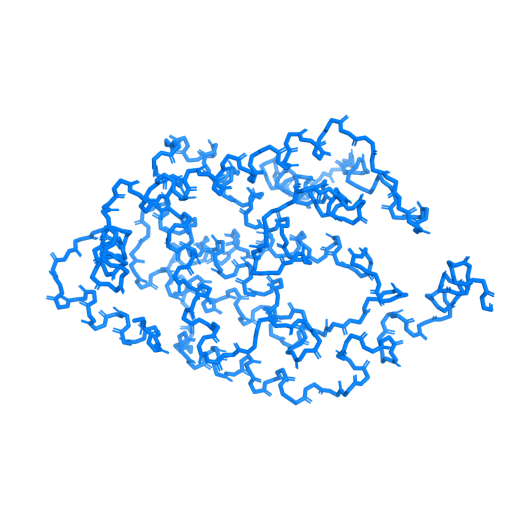5 190 ILE A C 1
ATOM 1435 O O . ILE A 1 190 ? -12.014 -1.039 4.300 1.00 98.75 190 ILE A O 1
ATOM 1439 N N . PHE A 1 191 ? -13.797 -1.856 5.381 1.00 98.62 191 PHE A N 1
ATOM 1440 C CA . PHE A 1 191 ? -13.955 -3.025 4.507 1.00 98.62 191 PHE A CA 1
ATOM 1441 C C . PHE A 1 191 ? -14.371 -2.659 3.079 1.00 98.62 191 PHE A C 1
ATOM 1443 O O . PHE A 1 191 ? -13.886 -3.276 2.124 1.00 98.62 191 PHE A O 1
ATOM 1450 N N . GLU A 1 192 ? -15.206 -1.631 2.913 1.00 98.62 192 GLU A N 1
ATOM 1451 C CA . GLU A 1 192 ? -15.541 -1.087 1.596 1.00 98.62 192 GLU A CA 1
ATOM 1452 C C . GLU A 1 192 ? -14.301 -0.523 0.898 1.00 98.62 192 GLU A C 1
ATOM 1454 O O . GLU A 1 192 ? -14.035 -0.863 -0.254 1.00 98.62 192 GLU A O 1
ATOM 1459 N N . ALA A 1 193 ? -13.478 0.258 1.605 1.00 98.75 193 ALA A N 1
ATOM 1460 C CA . ALA A 1 193 ? -12.244 0.815 1.055 1.00 98.75 193 ALA A CA 1
ATOM 1461 C C . ALA A 1 193 ? -11.265 -0.287 0.609 1.00 98.75 193 ALA A C 1
ATOM 1463 O O . ALA A 1 193 ? -10.684 -0.198 -0.473 1.00 98.75 193 ALA A O 1
ATOM 1464 N N . ILE A 1 194 ? -11.121 -1.360 1.397 1.00 98.75 194 ILE A N 1
ATOM 1465 C CA . ILE A 1 194 ? -10.304 -2.531 1.029 1.00 98.75 194 ILE A CA 1
ATOM 1466 C C . ILE A 1 194 ? -10.847 -3.169 -0.253 1.00 98.75 194 ILE A C 1
ATOM 1468 O O . ILE A 1 194 ? -10.091 -3.391 -1.200 1.00 98.75 194 ILE A O 1
ATOM 1472 N N . SER A 1 195 ? -12.156 -3.427 -0.305 1.00 98.56 195 SER A N 1
ATOM 1473 C CA . SER A 1 195 ? -12.811 -4.065 -1.452 1.00 98.56 195 SER A CA 1
ATOM 1474 C C . SER A 1 195 ? -12.628 -3.246 -2.727 1.00 98.56 195 SER A C 1
ATOM 1476 O O . SER A 1 195 ? -12.139 -3.771 -3.727 1.00 98.56 195 SER A O 1
ATOM 1478 N N . LEU A 1 196 ? -12.938 -1.947 -2.672 1.00 98.56 196 LEU A N 1
ATOM 1479 C CA . LEU A 1 196 ? -12.794 -1.009 -3.786 1.00 98.56 196 LEU A CA 1
ATOM 1480 C C . LEU A 1 196 ? -11.342 -0.918 -4.277 1.00 98.56 196 LEU A C 1
ATOM 1482 O O . LEU A 1 196 ? -11.091 -0.906 -5.482 1.00 98.56 196 LEU A O 1
ATOM 1486 N N . CYS A 1 197 ? -10.367 -0.923 -3.365 1.00 97.69 197 CYS A N 1
ATOM 1487 C CA . CYS A 1 197 ? -8.958 -0.949 -3.745 1.00 97.69 197 CYS A CA 1
ATOM 1488 C C . CYS A 1 197 ? -8.592 -2.206 -4.537 1.00 97.69 197 CYS A C 1
ATOM 1490 O O . CYS A 1 197 ? -7.953 -2.105 -5.589 1.00 97.69 197 CYS A O 1
ATOM 1492 N N . LEU A 1 198 ? -8.971 -3.377 -4.021 1.00 98.44 198 LEU A N 1
ATOM 1493 C CA . LEU A 1 198 ? -8.589 -4.661 -4.600 1.00 98.44 198 LEU A CA 1
ATOM 1494 C C . LEU A 1 198 ? -9.263 -4.903 -5.955 1.00 98.44 198 LEU A C 1
ATOM 1496 O O . LEU A 1 198 ? -8.594 -5.380 -6.869 1.00 98.44 198 LEU A O 1
ATOM 1500 N N . ILE A 1 199 ? -10.537 -4.529 -6.131 1.00 97.62 199 ILE A N 1
ATOM 1501 C CA . ILE A 1 199 ? -11.217 -4.679 -7.431 1.00 97.62 199 ILE A CA 1
ATOM 1502 C C . ILE A 1 199 ? -10.570 -3.817 -8.523 1.00 97.62 199 ILE A C 1
ATOM 1504 O O . ILE A 1 199 ? -10.418 -4.286 -9.649 1.00 97.62 199 ILE A O 1
ATOM 1508 N N . ASN A 1 200 ? -10.122 -2.600 -8.195 1.00 97.19 200 ASN A N 1
ATOM 1509 C CA . ASN A 1 200 ? -9.544 -1.667 -9.170 1.00 97.19 200 ASN A CA 1
ATOM 1510 C C . ASN A 1 200 ? -8.191 -2.137 -9.723 1.00 97.19 200 ASN A C 1
ATOM 1512 O O . ASN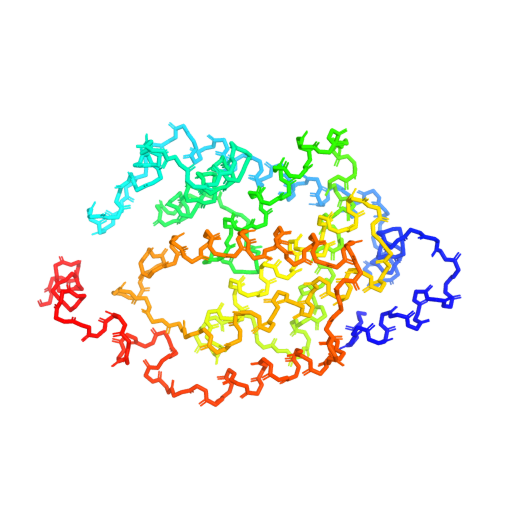 A 1 200 ? -7.792 -1.729 -10.813 1.00 97.19 200 ASN A O 1
ATOM 1516 N N . LEU A 1 201 ? -7.474 -2.976 -8.970 1.00 97.44 201 LEU A N 1
ATOM 1517 C CA . LEU A 1 201 ? -6.148 -3.481 -9.331 1.00 97.44 201 LEU A CA 1
ATOM 1518 C C . LEU A 1 201 ? -6.138 -4.991 -9.612 1.00 97.44 201 LEU A C 1
ATOM 1520 O O . LEU A 1 201 ? -5.072 -5.560 -9.856 1.00 97.44 201 LEU A O 1
ATOM 1524 N N . MET A 1 202 ? -7.303 -5.645 -9.614 1.00 97.56 202 MET A N 1
ATOM 1525 C CA . MET A 1 202 ? -7.418 -7.078 -9.868 1.00 97.56 202 MET A CA 1
ATOM 1526 C C . MET A 1 202 ? -6.944 -7.432 -11.285 1.00 97.56 202 MET A C 1
ATOM 1528 O O . MET A 1 202 ? -7.302 -6.788 -12.268 1.00 97.56 202 MET A O 1
ATOM 1532 N N . GLY A 1 203 ? -6.130 -8.480 -11.397 1.00 97.19 203 GLY A N 1
ATOM 1533 C CA . GLY A 1 203 ? -5.526 -8.923 -12.657 1.00 97.19 203 GLY A CA 1
ATOM 1534 C C . GLY A 1 203 ? -4.230 -8.206 -13.035 1.00 97.19 203 GLY A C 1
ATOM 1535 O O . GLY A 1 203 ? -3.663 -8.500 -14.088 1.00 97.19 203 GLY A O 1
ATOM 1536 N N . LEU A 1 204 ? -3.715 -7.301 -12.193 1.00 97.12 204 LEU A N 1
ATOM 1537 C CA . LEU A 1 204 ? -2.448 -6.626 -12.459 1.00 97.12 204 LEU A CA 1
ATOM 1538 C C . LEU A 1 204 ? -1.274 -7.625 -12.454 1.00 97.12 204 LEU A C 1
ATOM 1540 O O . LEU A 1 204 ? -0.885 -8.154 -11.413 1.00 97.12 204 LEU A O 1
ATOM 1544 N N . VAL A 1 205 ? -0.689 -7.854 -13.630 1.00 97.12 205 VAL A N 1
ATOM 1545 C CA . VAL A 1 205 ? 0.441 -8.777 -13.863 1.00 97.12 205 VAL A CA 1
ATOM 1546 C C . VAL A 1 205 ? 1.729 -8.300 -13.192 1.00 97.12 205 VAL A C 1
ATOM 1548 O O . VAL A 1 205 ? 1.890 -7.100 -12.977 1.00 97.12 205 VAL A O 1
ATOM 1551 N N . CYS A 1 206 ? 2.686 -9.184 -12.917 1.00 96.19 206 CYS A N 1
ATOM 1552 C CA . CYS A 1 206 ? 4.050 -8.799 -12.534 1.00 96.19 206 CYS A CA 1
ATOM 1553 C C . CYS A 1 206 ? 4.978 -9.150 -13.698 1.00 96.19 206 CYS A C 1
ATOM 1555 O O . CYS A 1 206 ? 5.052 -10.308 -14.065 1.00 96.19 206 CYS A O 1
ATOM 1557 N N . ASP A 1 207 ? 5.623 -8.178 -14.337 1.00 95.50 207 ASP A N 1
ATOM 1558 C CA . ASP A 1 207 ? 6.561 -8.455 -15.438 1.00 95.50 207 ASP A CA 1
ATOM 1559 C C . ASP A 1 207 ? 7.595 -7.321 -15.543 1.00 95.50 207 ASP A C 1
ATOM 1561 O O . ASP A 1 207 ? 7.502 -6.467 -16.430 1.00 95.50 207 ASP A O 1
ATOM 1565 N N . PRO A 1 208 ? 8.501 -7.202 -14.555 1.00 95.31 208 PRO A N 1
ATOM 1566 C CA . PRO A 1 208 ? 9.445 -6.098 -14.487 1.00 95.31 208 PRO A CA 1
ATOM 1567 C C . PRO A 1 208 ? 10.572 -6.225 -15.517 1.00 95.31 208 PRO A C 1
ATOM 1569 O O . PRO A 1 208 ? 11.121 -7.301 -15.757 1.00 95.31 208 PRO A O 1
ATOM 1572 N N . VAL A 1 209 ? 10.967 -5.092 -16.100 1.00 95.81 209 VAL A N 1
ATOM 1573 C CA . VAL A 1 209 ? 12.092 -5.002 -17.038 1.00 95.81 209 VAL A CA 1
ATOM 1574 C C . VAL A 1 209 ? 13.365 -5.499 -16.358 1.00 95.81 209 VAL A C 1
ATOM 1576 O O . VAL A 1 209 ? 13.704 -5.054 -15.262 1.00 95.81 209 VAL A O 1
ATOM 1579 N N . ALA A 1 210 ? 14.064 -6.420 -17.026 1.00 92.88 210 ALA A N 1
ATOM 1580 C CA . ALA A 1 210 ? 15.285 -7.057 -16.530 1.00 92.88 210 ALA A CA 1
ATOM 1581 C C . ALA A 1 210 ? 15.130 -7.783 -15.170 1.00 92.88 210 ALA A C 1
ATOM 1583 O O . ALA A 1 210 ? 16.132 -8.079 -14.530 1.00 92.88 210 ALA A O 1
ATOM 1584 N N . GLY A 1 211 ? 13.900 -8.080 -14.724 1.00 92.19 211 GLY A N 1
ATOM 1585 C CA . GLY A 1 211 ? 13.658 -8.668 -13.400 1.00 92.19 211 GLY A CA 1
ATOM 1586 C C . GLY A 1 211 ? 13.887 -7.695 -12.236 1.00 92.19 211 GLY A C 1
ATOM 1587 O O . GLY A 1 211 ? 13.951 -8.117 -11.088 1.00 92.19 211 GLY A O 1
ATOM 1588 N N . LEU A 1 212 ? 14.050 -6.397 -12.514 1.00 93.88 212 LEU A N 1
ATOM 1589 C CA . LEU A 1 212 ? 14.416 -5.395 -11.515 1.00 93.88 212 LEU A CA 1
ATOM 1590 C C . LEU A 1 212 ? 13.191 -4.639 -11.009 1.00 93.88 212 LEU A C 1
ATOM 1592 O O . LEU A 1 212 ? 12.308 -4.266 -11.782 1.00 93.88 212 LEU A O 1
ATOM 1596 N N . VAL A 1 213 ? 13.189 -4.287 -9.723 1.00 95.06 213 VAL A N 1
ATOM 1597 C CA . VAL A 1 213 ? 12.101 -3.555 -9.048 1.00 95.06 213 VAL A CA 1
ATOM 1598 C C . VAL A 1 213 ? 12.085 -2.059 -9.426 1.00 95.06 213 VAL A C 1
ATOM 1600 O O . VAL A 1 213 ? 11.909 -1.190 -8.590 1.00 95.06 213 VAL A O 1
ATOM 1603 N N . ILE A 1 214 ? 12.258 -1.740 -10.711 1.00 95.31 214 ILE A N 1
ATOM 1604 C CA . ILE A 1 214 ? 12.424 -0.382 -11.246 1.00 95.31 214 ILE A CA 1
ATOM 1605 C C . ILE A 1 214 ? 11.255 -0.036 -12.170 1.00 95.31 214 ILE A C 1
ATOM 1607 O O . ILE A 1 214 ? 10.442 0.848 -11.888 1.00 95.31 214 ILE A O 1
ATOM 1611 N N . SER A 1 215 ? 11.142 -0.746 -13.294 1.00 94.88 215 SER A N 1
ATOM 1612 C CA . SER A 1 215 ? 10.133 -0.487 -14.319 1.00 94.88 215 SER A CA 1
ATOM 1613 C C . SER A 1 215 ? 9.303 -1.747 -14.551 1.00 94.88 215 SER A C 1
ATOM 1615 O O . SER A 1 215 ? 9.880 -2.765 -14.923 1.00 94.88 215 SER A O 1
ATOM 1617 N N . PRO A 1 216 ? 7.973 -1.719 -14.361 1.00 95.31 216 PRO A N 1
ATOM 1618 C CA . PRO A 1 216 ? 7.129 -0.559 -14.054 1.00 95.31 216 PRO A CA 1
ATOM 1619 C C . PRO A 1 216 ? 6.961 -0.254 -12.548 1.00 95.31 216 PRO A C 1
ATOM 1621 O O . PRO A 1 216 ? 6.154 0.609 -12.206 1.00 95.31 216 PRO A O 1
ATOM 1624 N N . CYS A 1 217 ? 7.672 -0.940 -11.646 1.00 96.50 217 CYS A N 1
ATOM 1625 C CA . CYS A 1 217 ? 7.412 -0.939 -10.196 1.00 96.50 217 CYS A CA 1
ATOM 1626 C C . CYS A 1 217 ? 7.354 0.461 -9.558 1.00 96.50 217 CYS A C 1
ATOM 1628 O O . CYS A 1 217 ? 6.400 0.750 -8.835 1.00 96.50 217 CYS A O 1
ATOM 1630 N N . ILE A 1 218 ? 8.281 1.367 -9.900 1.00 96.50 218 ILE A N 1
ATOM 1631 C CA . ILE A 1 218 ? 8.276 2.756 -9.399 1.00 96.50 218 ILE A CA 1
ATOM 1632 C C . ILE A 1 218 ? 6.957 3.460 -9.746 1.00 96.50 218 ILE A C 1
ATOM 1634 O O . ILE A 1 218 ? 6.305 4.041 -8.884 1.00 96.50 218 ILE A O 1
ATOM 1638 N N . LYS A 1 219 ? 6.508 3.352 -11.005 1.00 95.94 219 LYS A N 1
ATOM 1639 C CA . LYS A 1 219 ? 5.245 3.965 -11.450 1.00 95.94 219 LYS A CA 1
ATOM 1640 C C . LYS A 1 219 ? 4.031 3.240 -10.874 1.00 95.94 219 LYS A C 1
ATOM 1642 O O . LYS A 1 219 ? 2.999 3.855 -10.653 1.00 95.94 219 LYS A O 1
ATOM 1647 N N . ARG A 1 220 ? 4.122 1.938 -10.601 1.00 97.69 220 ARG A N 1
ATOM 1648 C CA . ARG A 1 220 ? 3.005 1.203 -9.996 1.00 97.69 220 ARG A CA 1
ATOM 1649 C C . ARG A 1 220 ? 2.752 1.598 -8.544 1.00 97.69 220 ARG A C 1
ATOM 1651 O O . ARG A 1 220 ? 1.605 1.572 -8.113 1.00 97.69 220 ARG A O 1
ATOM 1658 N N . ASN A 1 221 ? 3.768 2.045 -7.812 1.00 98.50 221 ASN A N 1
ATOM 1659 C CA . ASN A 1 221 ? 3.539 2.604 -6.481 1.00 98.50 221 ASN A CA 1
ATOM 1660 C C . ASN A 1 221 ? 2.609 3.836 -6.547 1.00 98.50 221 ASN A C 1
ATOM 1662 O O . ASN A 1 221 ? 1.708 3.958 -5.720 1.00 98.50 221 ASN A O 1
ATOM 1666 N N . THR A 1 222 ? 2.711 4.677 -7.588 1.00 97.94 222 THR A N 1
ATOM 1667 C CA . THR A 1 222 ? 1.846 5.867 -7.732 1.00 97.94 222 THR A CA 1
ATOM 1668 C C . THR A 1 222 ? 0.376 5.518 -7.928 1.00 97.94 222 THR A C 1
ATOM 1670 O O . THR A 1 222 ? -0.478 6.139 -7.294 1.00 97.94 222 THR A O 1
ATOM 1673 N N . ILE A 1 223 ? 0.057 4.495 -8.732 1.00 97.81 223 ILE A N 1
ATOM 1674 C CA . ILE A 1 223 ? -1.335 4.045 -8.860 1.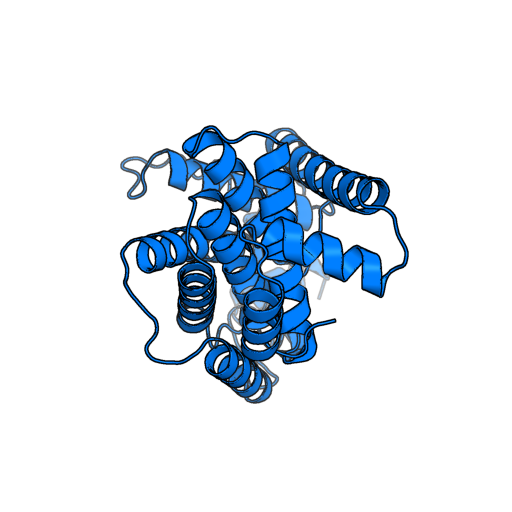00 97.81 223 ILE A CA 1
ATOM 1675 C C . ILE A 1 223 ? -1.835 3.430 -7.550 1.00 97.81 223 ILE A C 1
ATOM 1677 O O . ILE A 1 223 ? -2.983 3.658 -7.189 1.00 97.81 223 ILE A O 1
ATOM 1681 N N . GLY A 1 224 ? -0.975 2.734 -6.795 1.00 98.62 224 GLY A N 1
ATOM 1682 C CA . GLY A 1 224 ? -1.309 2.230 -5.461 1.00 98.62 224 GLY A CA 1
ATOM 1683 C C . GLY A 1 224 ? -1.708 3.347 -4.492 1.00 98.62 224 GLY A C 1
ATOM 1684 O O . GLY A 1 224 ? -2.725 3.227 -3.808 1.00 98.62 224 GLY A O 1
ATOM 1685 N N . VAL A 1 225 ?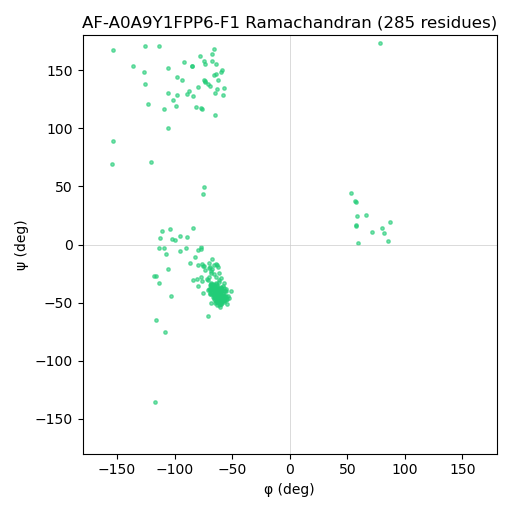 -0.960 4.456 -4.488 1.00 98.75 225 VAL A N 1
ATOM 1686 C CA . VAL A 1 225 ? -1.262 5.652 -3.683 1.00 98.75 225 VAL A CA 1
ATOM 1687 C C . VAL A 1 225 ? -2.582 6.293 -4.100 1.00 98.75 225 VAL A C 1
ATOM 1689 O O . VAL A 1 225 ? -3.453 6.511 -3.260 1.00 98.75 225 VAL A O 1
ATOM 1692 N N . MET A 1 226 ? -2.758 6.567 -5.396 1.00 98.38 226 MET A N 1
ATOM 1693 C CA . MET A 1 226 ? -3.974 7.215 -5.901 1.00 98.38 226 MET A CA 1
ATOM 1694 C C . MET A 1 226 ? -5.217 6.361 -5.656 1.00 98.38 226 MET A C 1
ATOM 1696 O O . MET A 1 226 ? -6.253 6.878 -5.244 1.00 98.38 226 MET A O 1
ATOM 1700 N N . ASN A 1 227 ? -5.105 5.050 -5.867 1.00 98.62 227 ASN A N 1
ATOM 1701 C CA . ASN A 1 227 ? -6.189 4.109 -5.634 1.00 98.62 227 ASN A CA 1
ATOM 1702 C C . ASN A 1 227 ? -6.562 4.023 -4.147 1.00 98.62 227 ASN A C 1
ATOM 1704 O O . ASN A 1 227 ? -7.744 3.934 -3.840 1.00 98.62 227 ASN A O 1
ATOM 1708 N N . ALA A 1 228 ? -5.591 4.124 -3.230 1.00 98.81 228 ALA A N 1
ATOM 1709 C CA . ALA A 1 228 ? -5.863 4.111 -1.793 1.00 98.81 228 ALA A CA 1
ATOM 1710 C C . ALA A 1 228 ? -6.671 5.337 -1.345 1.00 98.81 228 ALA A C 1
ATOM 1712 O O . ALA A 1 228 ? -7.679 5.195 -0.650 1.00 98.81 228 ALA A O 1
ATOM 1713 N N . PHE A 1 229 ? -6.268 6.536 -1.785 1.00 98.69 229 PHE A N 1
ATOM 1714 C CA . PHE A 1 229 ? -7.026 7.762 -1.522 1.00 98.69 229 PHE A CA 1
ATOM 1715 C C . PHE A 1 229 ? -8.420 7.717 -2.148 1.00 98.69 229 PHE A C 1
ATOM 1717 O O . PHE A 1 229 ? -9.397 8.030 -1.472 1.00 98.69 229 PHE A O 1
ATOM 1724 N N . LEU A 1 230 ? -8.520 7.284 -3.408 1.00 98.38 230 LEU A N 1
ATOM 1725 C CA . LEU A 1 230 ? -9.796 7.169 -4.107 1.00 98.38 230 LEU A CA 1
ATOM 1726 C C . LEU A 1 230 ? -10.745 6.193 -3.401 1.00 98.38 230 LEU A C 1
ATOM 1728 O O . LEU A 1 230 ? -11.893 6.539 -3.151 1.00 98.38 230 LEU A O 1
ATOM 1732 N N . ALA A 1 231 ? -10.281 4.991 -3.060 1.00 98.69 231 ALA A N 1
ATOM 1733 C CA . ALA A 1 231 ? -11.111 3.984 -2.405 1.00 98.69 231 ALA A CA 1
ATOM 1734 C C . ALA A 1 231 ? -11.580 4.434 -1.016 1.00 98.69 231 ALA A C 1
ATOM 1736 O O . ALA A 1 231 ? -12.731 4.197 -0.655 1.00 98.69 231 ALA A O 1
ATOM 1737 N N . SER A 1 232 ? -10.716 5.125 -0.265 1.00 98.62 232 SER A N 1
ATOM 1738 C CA . SER A 1 232 ? -11.087 5.717 1.021 1.00 98.62 232 SER A CA 1
ATOM 1739 C C . SER A 1 232 ? -12.164 6.793 0.865 1.00 98.62 232 SER A C 1
ATOM 1741 O O . SER A 1 232 ? -13.172 6.751 1.564 1.00 98.62 232 SER A O 1
ATOM 1743 N N . GLU A 1 233 ? -12.008 7.711 -0.093 1.00 98.00 233 GLU A N 1
ATOM 1744 C CA . GLU A 1 233 ? -12.995 8.762 -0.375 1.00 98.00 233 GLU A CA 1
ATOM 1745 C C . GLU A 1 233 ? -14.352 8.171 -0.786 1.00 98.00 233 GLU A C 1
ATOM 1747 O O . GLU A 1 233 ? -15.396 8.592 -0.288 1.00 98.00 233 GLU A O 1
ATOM 1752 N N . LEU A 1 234 ? -14.340 7.157 -1.659 1.00 98.62 234 LEU A N 1
ATOM 1753 C CA . LEU A 1 234 ? -15.543 6.448 -2.094 1.00 98.62 234 LEU A CA 1
ATOM 1754 C C . LEU A 1 234 ? -16.260 5.792 -0.906 1.00 98.62 234 LEU A C 1
ATOM 1756 O O . LEU A 1 234 ? -17.452 6.030 -0.707 1.00 98.62 234 LEU A O 1
ATOM 1760 N N . ALA A 1 235 ? -15.533 5.039 -0.080 1.00 98.56 235 ALA A N 1
ATOM 1761 C CA . ALA A 1 235 ? -16.098 4.371 1.088 1.00 98.56 235 ALA A CA 1
ATOM 1762 C C . ALA A 1 235 ? -16.644 5.364 2.130 1.00 98.56 235 ALA A C 1
ATOM 1764 O O . ALA A 1 235 ? -17.747 5.187 2.656 1.00 98.56 235 ALA A O 1
ATOM 1765 N N . LEU A 1 236 ? -15.910 6.446 2.409 1.00 98.50 236 LEU A N 1
ATOM 1766 C CA . LEU A 1 236 ? -16.355 7.510 3.315 1.00 98.50 236 LEU A CA 1
ATOM 1767 C C . LEU A 1 236 ? -17.600 8.234 2.784 1.00 98.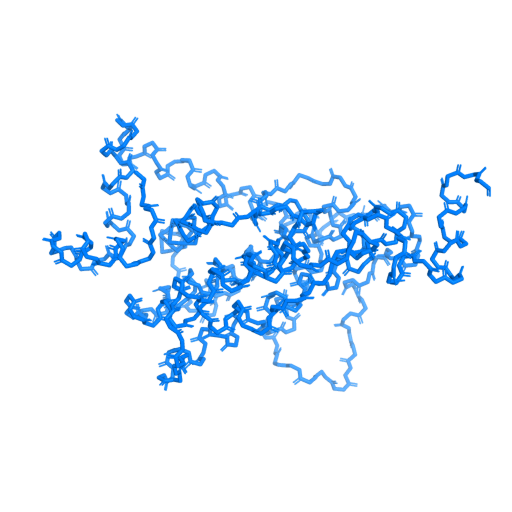50 236 LEU A C 1
ATOM 1769 O O . LEU A 1 236 ? -18.472 8.603 3.569 1.00 98.50 236 LEU A O 1
ATOM 1773 N N . SER A 1 237 ? -17.722 8.354 1.461 1.00 98.44 237 SER A N 1
ATOM 1774 C CA . SER A 1 237 ? -18.896 8.913 0.778 1.00 98.44 237 SER A CA 1
ATOM 1775 C C . SER A 1 237 ? -20.088 7.948 0.702 1.00 98.44 237 SER A C 1
ATOM 1777 O O . SER A 1 237 ? -21.141 8.320 0.184 1.00 98.44 237 SER A O 1
ATOM 1779 N N . GLY A 1 238 ? -19.950 6.714 1.197 1.00 97.38 238 GLY A N 1
ATOM 1780 C CA . GLY A 1 238 ? -21.004 5.697 1.162 1.00 97.38 238 GLY A CA 1
ATOM 1781 C C . GLY A 1 238 ? -21.140 4.974 -0.180 1.00 97.38 238 GLY A C 1
ATOM 1782 O O . GLY A 1 238 ? -22.144 4.299 -0.405 1.00 97.38 238 GLY A O 1
ATOM 1783 N N . VAL A 1 239 ? -20.153 5.095 -1.073 1.00 97.50 239 VAL A N 1
ATOM 1784 C CA . VAL A 1 239 ? -20.050 4.233 -2.255 1.00 97.50 239 VAL A CA 1
ATOM 1785 C C . VAL A 1 239 ? -19.509 2.884 -1.798 1.00 97.50 239 VAL A C 1
ATOM 1787 O O . VAL A 1 239 ? -18.391 2.801 -1.294 1.00 97.50 239 VAL A O 1
ATOM 1790 N N . SER A 1 240 ? -20.307 1.835 -1.967 1.00 91.44 240 SER A N 1
ATOM 1791 C CA . SER A 1 240 ? -19.965 0.480 -1.541 1.00 91.44 240 SER A CA 1
ATOM 1792 C C . SER A 1 240 ? -19.599 -0.429 -2.711 1.00 91.44 240 SER A C 1
ATOM 1794 O O . SER A 1 240 ? -20.072 -0.280 -3.842 1.00 91.44 240 SER A O 1
ATOM 1796 N N . SER A 1 241 ? -18.762 -1.417 -2.415 1.00 93.62 241 SER A N 1
ATOM 1797 C CA . SER A 1 241 ? -18.625 -2.627 -3.205 1.00 93.62 241 SER A CA 1
ATOM 1798 C C . SER A 1 241 ? -19.891 -3.470 -3.062 1.00 93.62 241 SER A C 1
ATOM 1800 O O . SER A 1 241 ? -20.411 -3.680 -1.970 1.00 93.62 241 SER A O 1
ATOM 1802 N N . ILE A 1 242 ? -20.383 -4.006 -4.179 1.00 95.31 242 ILE A N 1
ATOM 1803 C CA . ILE A 1 242 ? -21.492 -4.974 -4.157 1.00 95.31 242 ILE A CA 1
ATOM 1804 C C . ILE A 1 242 ? -21.017 -6.318 -3.582 1.00 95.31 242 ILE A C 1
ATOM 1806 O O . ILE A 1 242 ? -21.801 -7.057 -2.992 1.00 95.31 242 ILE A O 1
ATOM 1810 N N . ILE A 1 243 ? -19.736 -6.642 -3.778 1.00 97.88 243 ILE A N 1
ATOM 1811 C CA . ILE A 1 243 ? -19.142 -7.918 -3.383 1.00 97.88 243 ILE A CA 1
ATOM 1812 C C . ILE A 1 243 ? -18.424 -7.746 -2.036 1.00 97.88 243 ILE A C 1
ATOM 1814 O O . ILE A 1 243 ? -17.587 -6.842 -1.930 1.00 97.88 243 ILE A O 1
ATOM 1818 N N . PRO A 1 244 ? -18.701 -8.599 -1.031 1.00 96.75 244 PRO A N 1
ATOM 1819 C CA . PRO A 1 244 ? -18.029 -8.550 0.264 1.00 96.75 244 PRO A CA 1
ATOM 1820 C C . PRO A 1 244 ? -16.510 -8.728 0.166 1.00 96.75 244 PRO A C 1
ATOM 1822 O O . PRO A 1 244 ? -16.002 -9.461 -0.684 1.00 96.75 244 PRO A O 1
ATOM 1825 N N . VAL A 1 245 ? -15.778 -8.116 1.098 1.00 98.19 245 VAL A N 1
ATOM 1826 C CA . VAL A 1 245 ? -14.306 -8.073 1.088 1.00 98.19 245 VAL A CA 1
ATOM 1827 C C . VAL A 1 245 ? -13.642 -9.458 1.036 1.00 98.19 245 VAL A C 1
ATOM 1829 O O . VAL A 1 245 ? -12.684 -9.647 0.287 1.00 98.19 245 VAL A O 1
ATOM 1832 N N . ASP A 1 246 ? -14.165 -10.457 1.755 1.00 98.31 246 ASP A N 1
ATOM 1833 C CA . ASP A 1 246 ? -13.617 -11.821 1.733 1.00 98.31 246 ASP A CA 1
ATOM 1834 C C . ASP A 1 246 ? -13.749 -12.479 0.351 1.00 98.31 246 ASP A C 1
ATOM 1836 O O . ASP A 1 246 ? -12.830 -13.157 -0.116 1.00 98.31 246 ASP A O 1
ATOM 1840 N N . GLU A 1 247 ? -14.869 -12.243 -0.337 1.00 98.44 247 GLU A N 1
ATOM 1841 C CA . GLU A 1 247 ? -15.086 -12.725 -1.701 1.00 98.44 247 GLU A CA 1
ATOM 1842 C C . GLU A 1 247 ? -14.173 -12.002 -2.696 1.00 98.44 247 GLU A C 1
ATOM 1844 O O . GLU A 1 247 ? -13.613 -12.643 -3.588 1.00 98.44 247 GLU A O 1
ATOM 1849 N N . VAL A 1 248 ? -13.945 -10.696 -2.514 1.00 98.56 248 VAL A N 1
ATOM 1850 C CA . VAL A 1 248 ? -12.990 -9.924 -3.327 1.00 98.56 248 VAL A CA 1
ATOM 1851 C C . VAL A 1 248 ? -11.565 -10.466 -3.170 1.00 98.56 248 VAL A C 1
ATOM 1853 O O . VAL A 1 248 ? -10.870 -10.662 -4.170 1.00 98.56 248 VAL A O 1
ATOM 1856 N N . VAL A 1 249 ? -11.128 -10.776 -1.946 1.00 98.50 249 VAL A N 1
ATOM 1857 C CA . VAL A 1 249 ? -9.805 -11.377 -1.686 1.00 98.50 249 VAL A CA 1
ATOM 1858 C C . VAL A 1 249 ? -9.697 -12.769 -2.306 1.00 98.50 249 VAL A C 1
ATOM 1860 O O . VAL A 1 249 ? -8.690 -13.092 -2.945 1.00 98.50 249 VAL A O 1
ATOM 1863 N N . ALA A 1 250 ? -10.740 -13.594 -2.178 1.00 98.25 250 ALA A N 1
ATOM 1864 C CA . ALA A 1 250 ? -10.785 -14.908 -2.811 1.00 98.25 250 ALA A CA 1
ATOM 1865 C C . ALA A 1 250 ? -10.720 -14.805 -4.346 1.00 98.25 250 ALA A C 1
ATOM 1867 O O . ALA A 1 250 ? -9.987 -15.566 -4.988 1.00 98.25 250 ALA A O 1
ATOM 1868 N N . ALA A 1 251 ? -11.429 -13.838 -4.935 1.00 98.44 251 ALA A N 1
ATOM 1869 C CA . ALA A 1 251 ? -11.395 -13.555 -6.364 1.00 98.44 251 ALA A CA 1
ATOM 1870 C C . ALA A 1 251 ? -10.001 -13.101 -6.817 1.00 98.44 251 ALA A C 1
ATOM 1872 O O . ALA A 1 251 ? -9.467 -13.674 -7.769 1.00 98.44 251 ALA A O 1
ATOM 1873 N N . MET A 1 252 ? -9.365 -12.167 -6.100 1.00 98.31 252 MET A N 1
ATOM 1874 C CA . MET A 1 252 ? -7.991 -11.724 -6.367 1.00 98.31 252 MET A CA 1
ATOM 1875 C C . MET A 1 252 ? -7.014 -12.909 -6.374 1.00 98.31 252 MET A C 1
ATOM 1877 O O . MET A 1 252 ? -6.238 -13.073 -7.320 1.00 98.31 252 MET A O 1
ATOM 1881 N N . ASN A 1 253 ? -7.088 -13.781 -5.362 1.00 97.88 253 ASN A N 1
ATOM 1882 C CA . ASN A 1 253 ? -6.251 -14.979 -5.268 1.00 97.88 253 ASN A CA 1
ATOM 1883 C C . ASN A 1 253 ? -6.488 -15.944 -6.442 1.00 97.88 253 ASN A C 1
ATOM 1885 O O . ASN A 1 253 ? -5.542 -16.455 -7.041 1.00 97.88 253 ASN A O 1
ATOM 1889 N N . ASN A 1 254 ? -7.750 -16.187 -6.805 1.00 98.19 254 ASN A N 1
ATOM 1890 C CA . ASN A 1 254 ? -8.102 -17.042 -7.939 1.00 98.19 254 ASN A CA 1
ATOM 1891 C C . ASN A 1 254 ? -7.594 -16.468 -9.273 1.00 98.19 254 ASN A C 1
ATOM 1893 O O . ASN A 1 254 ? -7.039 -17.207 -10.087 1.00 98.19 254 ASN A O 1
ATOM 1897 N N . VAL A 1 255 ? -7.728 -15.154 -9.480 1.00 98.12 255 VAL A N 1
ATOM 1898 C CA . VAL A 1 255 ? -7.164 -14.456 -10.643 1.00 98.12 255 VAL A CA 1
ATOM 1899 C C . VAL A 1 255 ? -5.645 -14.614 -10.676 1.00 98.12 255 VAL A C 1
ATOM 1901 O O . VAL A 1 255 ? -5.105 -15.009 -11.706 1.00 98.12 255 VAL A O 1
ATOM 1904 N N . GLY A 1 256 ? -4.961 -14.419 -9.545 1.00 97.25 256 GLY A N 1
ATOM 1905 C CA . GLY A 1 256 ? -3.506 -14.575 -9.446 1.00 97.25 256 GLY A CA 1
ATOM 1906 C C . GLY A 1 256 ? -3.043 -15.990 -9.800 1.00 97.25 256 GLY A C 1
ATOM 1907 O O . GLY A 1 256 ? -2.139 -16.176 -10.614 1.00 97.25 256 GLY A O 1
ATOM 1908 N N . LYS A 1 257 ? -3.736 -17.016 -9.293 1.00 96.75 257 LYS A N 1
ATOM 1909 C CA . LYS A 1 257 ? -3.467 -18.420 -9.647 1.00 96.75 257 LYS A CA 1
ATOM 1910 C C . LYS A 1 257 ? -3.629 -18.686 -11.144 1.00 96.75 257 LYS A C 1
ATOM 1912 O O . LYS A 1 257 ? -2.832 -19.436 -11.701 1.00 96.75 257 LYS A O 1
ATOM 1917 N N . LYS A 1 258 ? -4.611 -18.047 -11.785 1.00 97.25 258 LYS A N 1
ATOM 1918 C CA . LYS A 1 258 ? -4.917 -18.185 -13.218 1.00 97.25 258 LYS A CA 1
ATOM 1919 C C . LYS A 1 258 ? -4.046 -17.334 -14.143 1.00 97.25 258 LYS A C 1
ATOM 1921 O O . LYS A 1 258 ? -4.103 -17.558 -15.350 1.00 97.25 258 LYS A O 1
ATOM 1926 N N . LEU A 1 259 ? -3.256 -16.389 -13.625 1.00 96.62 259 LEU A N 1
ATOM 1927 C CA . LEU A 1 259 ? -2.292 -15.664 -14.453 1.00 96.62 259 LEU A CA 1
ATOM 1928 C C . LEU A 1 259 ? -1.340 -16.662 -15.129 1.00 96.62 259 LEU A C 1
ATOM 1930 O O . LEU A 1 259 ? -0.831 -17.588 -14.488 1.00 96.62 259 LEU A O 1
ATOM 1934 N N . ALA A 1 260 ? -1.114 -16.459 -16.427 1.00 96.00 260 ALA A N 1
ATOM 1935 C CA . ALA A 1 260 ? -0.153 -17.239 -17.195 1.00 96.00 260 ALA A CA 1
ATOM 1936 C C . ALA A 1 260 ? 1.252 -17.088 -16.594 1.00 96.00 260 ALA A C 1
ATOM 1938 O O . ALA A 1 260 ? 1.585 -16.040 -16.037 1.00 96.00 260 ALA A O 1
ATOM 1939 N N . TYR A 1 261 ? 2.075 -18.129 -16.703 1.00 93.50 261 TYR A N 1
ATOM 1940 C CA . TYR A 1 261 ? 3.432 -18.140 -16.150 1.00 93.50 261 TYR A CA 1
ATOM 1941 C C . TYR A 1 261 ? 4.295 -16.995 -16.710 1.00 93.50 261 TYR A C 1
ATOM 1943 O O . TYR A 1 261 ? 5.064 -16.356 -15.996 1.00 93.50 261 TYR A O 1
ATOM 1951 N N . GLU A 1 262 ? 4.097 -16.656 -17.978 1.00 94.50 262 GLU A N 1
ATOM 1952 C CA . GLU A 1 262 ? 4.780 -15.575 -18.685 1.00 94.50 262 GLU A CA 1
ATOM 1953 C C . GLU A 1 262 ? 4.435 -14.182 -18.125 1.00 94.50 262 GLU A C 1
ATOM 1955 O O . GLU A 1 262 ? 5.158 -13.220 -18.363 1.00 94.50 262 GLU A O 1
ATOM 1960 N N . LEU A 1 263 ? 3.341 -14.065 -17.368 1.00 93.62 263 LEU A N 1
ATOM 1961 C CA . LEU A 1 263 ? 2.860 -12.827 -16.744 1.00 93.62 263 LEU A CA 1
ATOM 1962 C C . LEU A 1 263 ? 3.148 -12.775 -15.226 1.00 93.62 263 LEU A C 1
ATOM 1964 O O . LEU A 1 263 ? 2.577 -11.938 -14.516 1.00 93.62 263 LEU A O 1
ATOM 1968 N N . LYS A 1 264 ? 4.003 -13.688 -14.737 1.00 88.69 264 LYS A N 1
ATOM 1969 C CA . LYS A 1 264 ? 4.375 -13.891 -13.326 1.00 88.69 264 LYS A CA 1
ATOM 1970 C C . LYS A 1 264 ? 5.878 -13.718 -13.085 1.00 88.69 264 LYS A C 1
ATOM 1972 O O . LYS A 1 264 ? 6.605 -14.674 -12.863 1.00 88.69 264 LYS A O 1
ATOM 1977 N N . GLU A 1 265 ? 6.345 -12.482 -13.167 1.00 87.62 265 GLU A N 1
ATOM 1978 C CA . GLU A 1 265 ? 7.711 -11.994 -12.901 1.00 87.62 265 GLU A CA 1
ATOM 1979 C C . GLU A 1 265 ? 8.826 -12.622 -13.762 1.00 87.62 265 GLU A C 1
ATOM 1981 O O . GLU A 1 265 ? 9.989 -12.245 -13.666 1.00 87.62 265 GLU A O 1
ATOM 1986 N N . THR A 1 266 ? 8.478 -13.526 -14.679 1.00 88.75 266 THR A N 1
ATOM 1987 C CA . THR A 1 266 ? 9.419 -14.269 -15.528 1.00 88.75 266 THR A CA 1
ATOM 1988 C C . THR A 1 266 ? 10.118 -13.412 -16.578 1.00 88.75 266 THR A C 1
ATOM 1990 O O . THR A 1 266 ? 11.160 -13.812 -17.100 1.00 88.75 266 THR A O 1
ATOM 1993 N N . GLY A 1 267 ? 9.574 -12.241 -16.915 1.00 89.25 267 GLY A N 1
ATOM 1994 C CA . GLY A 1 267 ? 10.125 -11.383 -17.958 1.00 89.25 267 GLY A CA 1
ATOM 1995 C C . GLY A 1 267 ? 9.708 -11.789 -19.377 1.00 89.25 267 GLY A C 1
ATOM 1996 O O . GLY A 1 267 ? 10.312 -11.317 -20.341 1.00 89.25 267 GLY A O 1
ATOM 1997 N N . LEU A 1 268 ? 8.749 -12.715 -19.526 1.00 91.06 268 LEU A N 1
ATOM 1998 C CA . LEU A 1 268 ? 8.477 -13.417 -20.789 1.00 91.06 268 LEU A CA 1
ATOM 1999 C C . LEU A 1 268 ? 7.205 -12.956 -21.510 1.00 91.06 268 LEU A C 1
ATOM 2001 O O . LEU A 1 268 ? 7.076 -13.198 -22.709 1.00 91.06 268 LEU A O 1
ATOM 2005 N N . GLY A 1 269 ? 6.253 -12.322 -20.827 1.00 89.69 269 GLY A N 1
ATOM 2006 C CA . GLY A 1 269 ? 4.908 -12.122 -21.381 1.00 89.69 269 GLY A CA 1
ATOM 2007 C C . GLY A 1 269 ? 4.518 -10.679 -21.674 1.00 89.69 269 GLY A C 1
ATOM 2008 O O . GLY A 1 269 ? 3.753 -10.435 -22.604 1.00 89.69 269 GLY A O 1
ATOM 2009 N N . GLY A 1 270 ? 5.002 -9.720 -20.891 1.00 93.25 270 GLY A N 1
ATOM 2010 C CA . GLY A 1 270 ? 4.529 -8.339 -20.910 1.00 93.25 270 GLY A CA 1
ATOM 2011 C C . GLY A 1 270 ? 5.605 -7.340 -21.326 1.00 93.25 270 GLY A C 1
ATOM 2012 O O . GLY A 1 270 ? 6.330 -7.526 -22.307 1.00 93.25 270 GLY A O 1
ATOM 2013 N N . ILE A 1 271 ? 5.677 -6.228 -20.586 1.00 93.88 271 ILE A N 1
ATOM 2014 C CA . ILE A 1 271 ? 6.566 -5.108 -20.910 1.00 93.88 271 ILE A CA 1
ATOM 2015 C C . ILE A 1 271 ? 8.044 -5.511 -20.886 1.00 93.88 271 ILE A C 1
ATOM 2017 O O . ILE A 1 271 ? 8.825 -4.976 -21.677 1.00 93.88 271 ILE A O 1
ATOM 2021 N N . ALA A 1 272 ? 8.424 -6.479 -20.048 1.00 95.31 272 ALA A N 1
ATOM 2022 C CA . ALA A 1 272 ? 9.799 -6.949 -19.934 1.00 95.31 272 ALA A CA 1
ATOM 2023 C C . ALA A 1 272 ? 10.275 -7.707 -21.182 1.00 95.31 272 ALA A C 1
ATOM 2025 O O . ALA A 1 272 ? 11.475 -7.741 -21.454 1.00 95.31 272 ALA A O 1
ATOM 2026 N N . ASN A 1 273 ? 9.347 -8.250 -21.975 1.00 95.50 273 ASN A N 1
ATOM 2027 C CA . ASN A 1 273 ? 9.666 -9.013 -23.178 1.00 95.50 273 ASN A CA 1
ATOM 2028 C C . ASN A 1 273 ? 9.644 -8.179 -24.475 1.00 95.50 273 ASN A C 1
ATOM 2030 O O . ASN A 1 273 ? 9.759 -8.720 -25.578 1.00 95.50 273 ASN A O 1
ATOM 2034 N N . THR A 1 274 ? 9.488 -6.859 -24.368 1.00 96.88 274 THR A N 1
ATOM 2035 C CA . THR A 1 274 ? 9.499 -5.945 -25.521 1.00 96.88 274 THR A CA 1
ATOM 2036 C C . THR A 1 274 ? 10.918 -5.735 -26.070 1.00 96.88 274 THR A C 1
ATOM 2038 O O . THR A 1 274 ? 11.889 -5.921 -25.332 1.00 96.88 274 THR A O 1
ATOM 2041 N N . PRO A 1 275 ? 11.088 -5.311 -27.343 1.00 97.06 275 PRO A N 1
ATOM 2042 C CA . PRO A 1 275 ? 12.416 -5.085 -27.924 1.00 97.06 275 PRO A CA 1
ATOM 2043 C C . PRO A 1 275 ? 13.303 -4.153 -27.086 1.00 97.06 275 PRO A C 1
ATOM 2045 O O . PRO A 1 275 ? 14.448 -4.492 -26.801 1.00 97.06 275 PRO A O 1
ATOM 2048 N N . THR A 1 276 ? 12.755 -3.029 -26.616 1.00 96.12 276 THR A N 1
ATOM 2049 C CA . THR A 1 276 ? 13.483 -2.072 -25.769 1.00 96.12 276 THR A CA 1
ATOM 2050 C C . THR A 1 276 ? 13.861 -2.671 -24.415 1.00 96.12 276 THR A C 1
ATOM 2052 O O . THR A 1 276 ? 14.981 -2.481 -23.954 1.00 96.12 276 THR A O 1
ATOM 2055 N N . ALA A 1 277 ? 12.958 -3.420 -23.775 1.00 96.00 277 ALA A N 1
ATOM 2056 C CA . ALA A 1 277 ? 13.238 -4.043 -22.483 1.00 96.00 277 ALA A CA 1
ATOM 2057 C C . ALA A 1 277 ? 14.303 -5.145 -22.580 1.00 96.00 277 ALA A C 1
ATOM 2059 O O . ALA A 1 277 ? 15.157 -5.250 -21.700 1.00 96.00 277 ALA A O 1
ATOM 2060 N N . ARG A 1 278 ? 14.300 -5.922 -23.670 1.00 95.00 278 ARG A N 1
ATOM 2061 C CA . ARG A 1 278 ? 15.347 -6.911 -23.959 1.00 95.00 278 ARG A CA 1
ATOM 2062 C C . ARG A 1 278 ? 16.705 -6.248 -24.180 1.00 95.00 278 ARG A C 1
ATOM 2064 O O . ARG A 1 278 ? 17.696 -6.747 -23.663 1.00 95.00 278 ARG A O 1
ATOM 2071 N N . GLU A 1 279 ? 16.752 -5.121 -24.886 1.00 95.62 279 GLU A N 1
ATOM 2072 C CA . GLU A 1 279 ? 17.992 -4.354 -25.064 1.00 95.62 279 GLU A CA 1
ATOM 2073 C C . GLU A 1 279 ? 18.506 -3.784 -23.734 1.00 95.62 279 GLU A C 1
ATOM 2075 O O . GLU A 1 279 ? 19.684 -3.902 -23.416 1.00 95.62 279 GLU A O 1
ATOM 2080 N N . ILE A 1 280 ? 17.615 -3.236 -22.899 1.00 95.50 280 ILE A N 1
ATOM 2081 C CA . ILE A 1 280 ? 17.957 -2.801 -21.535 1.00 95.50 280 ILE A CA 1
ATOM 2082 C C . ILE A 1 280 ? 18.550 -3.960 -20.725 1.00 95.50 280 ILE A C 1
ATOM 2084 O O . ILE A 1 280 ? 19.593 -3.790 -20.099 1.00 95.50 280 ILE A O 1
ATOM 2088 N N . ARG A 1 281 ? 17.916 -5.140 -20.761 1.00 94.06 281 ARG A N 1
ATOM 2089 C CA . ARG A 1 281 ? 18.395 -6.339 -20.062 1.00 94.06 281 ARG A CA 1
ATOM 2090 C C . ARG A 1 281 ? 19.807 -6.728 -20.510 1.00 94.06 281 ARG A C 1
ATOM 2092 O O . ARG A 1 281 ? 20.662 -6.919 -19.652 1.00 94.06 281 ARG A O 1
ATOM 2099 N N . LYS A 1 282 ? 20.060 -6.783 -21.821 1.00 94.69 282 LYS A N 1
ATOM 2100 C CA . LYS A 1 282 ? 21.385 -7.091 -22.381 1.00 94.69 282 LYS A CA 1
ATOM 2101 C C . LYS A 1 282 ? 22.458 -6.111 -21.926 1.00 94.69 282 LYS A C 1
ATOM 2103 O O . LYS A 1 282 ? 23.513 -6.533 -21.474 1.00 94.69 282 LYS A O 1
ATOM 2108 N N . ARG A 1 283 ? 22.162 -4.805 -21.967 1.00 94.25 283 ARG A N 1
ATOM 2109 C CA . ARG A 1 283 ? 23.090 -3.762 -21.496 1.00 94.25 283 ARG A CA 1
ATOM 2110 C C . ARG A 1 283 ? 23.458 -3.920 -20.019 1.00 94.25 283 ARG A C 1
ATOM 2112 O O . ARG A 1 283 ? 24.594 -3.646 -19.663 1.00 94.25 283 ARG A O 1
ATOM 2119 N N . ILE A 1 284 ? 22.513 -4.339 -19.173 1.00 92.19 284 ILE A N 1
ATOM 2120 C CA . ILE A 1 284 ? 22.745 -4.514 -17.730 1.00 92.19 284 ILE A CA 1
ATOM 2121 C C . ILE A 1 284 ? 23.551 -5.779 -17.424 1.00 92.19 284 ILE A C 1
ATOM 2123 O O . ILE A 1 284 ? 24.409 -5.746 -16.547 1.00 92.19 284 ILE A O 1
ATOM 2127 N N . PHE A 1 285 ? 23.246 -6.890 -18.098 1.00 91.12 285 PHE A N 1
ATOM 2128 C CA . PHE A 1 285 ? 23.838 -8.199 -17.796 1.00 91.12 285 PHE A CA 1
ATOM 2129 C C . PHE A 1 285 ? 24.984 -8.606 -18.734 1.00 91.12 285 PHE A C 1
ATOM 2131 O O . PHE A 1 285 ? 25.504 -9.707 -18.590 1.00 91.12 285 PHE A O 1
ATOM 2138 N N . GLU A 1 286 ? 25.388 -7.727 -19.657 1.00 80.62 286 GLU A N 1
ATOM 2139 C CA . GLU A 1 286 ? 26.435 -7.970 -20.663 1.00 80.62 286 GLU A CA 1
ATOM 2140 C C . GLU A 1 286 ? 26.151 -9.207 -21.556 1.00 80.62 286 GLU A C 1
ATOM 2142 O O . GLU A 1 286 ? 27.066 -9.943 -21.928 1.00 80.62 286 GLU A O 1
ATOM 2147 N N . GLU A 1 287 ? 24.870 -9.429 -21.901 1.00 59.78 287 GLU A N 1
ATOM 2148 C CA . GLU A 1 287 ? 24.363 -10.541 -22.747 1.00 59.78 287 GLU A CA 1
ATOM 2149 C C . GLU A 1 287 ? 24.276 -10.217 -24.252 1.00 59.78 287 GLU A C 1
ATOM 2151 O O . GLU A 1 287 ? 23.917 -9.073 -24.622 1.00 59.78 287 GLU A O 1
#

Secondary structure (DSSP, 8-state):
--SSHHHHHHHHHHHT-S-HHHHHHHHHHHHH---HHHHHHHHHHHHHHHHHHHHHHHHSPP--SSGGGTT-GGGTT-SS-SS-HHHHHHHHHHHHHHHHHHTT-----SSSSTTTTHHHHHHHHHHHHHT--HHHHHHHHHHHHHHHHHHHHHS---HHHH-GGGTHHHHHHHHHHHHHHHTT--HHHHHHHHHHHHHHHTT--B--GGG-TTTTHHHHHHHHHHHHHHHHHHHHTT---SS-HHHHHHHHHHHHHHS-GGGBTSSSSSGGGSHHHHHHHHHHHT-

Organism: NCBI:txid2876572